Protein AF-0000000083318078 (afdb_homodimer)

pLDDT: mean 97.68, std 2.2, range [81.31, 99.0]

InterPro domains:
  IPR000182 GNAT domain [PF13673] (30-123)
  IPR000182 GNAT domain [PS51186] (1-138)
  IPR016181 Acyl-CoA N-acyltransferase [SSF55729] (2-123)
  IPR045039 Acetyltransferase NSI-like [PTHR43626] (23-122)

Secondary structure (DSSP, 8-state):
--EEEE---TT--GGGBPTTTTTT-TTPPPHHHHHHHHHTSSEEEEEEETTT--EEEEEEEEE-SSSEEEEEEEEE-GGGTTSSHHHHHHHHHHHHTTT-SEEEEE--GGGHHHHHTTT-EEEEEEEEE-GGGTT---/--EEEE---TT--GGGBPTTTTTT-TTPPPHHHHHHHHHTSSEEEEEEETTT--EEEEEEEEE-SSSEEEEEEEEE-GGGTTSSHHHHHHHHHHHHTTT-SEEEEE--GGGHHHHHTTT-EEEEEEEEE-GGGTT---

Radius of gyration: 19.25 Å; Cα contacts (8 Å, |Δi|>4): 610; chains: 2; bounding box: 37×62×41 Å

Nearest PDB structures (foldseek):
  3s6f-assembly1_A-2  TM=9.555E-01  e=8.286E-17  Deinococcus radiodurans
  7dai-assembly2_C  TM=8.090E-01  e=1.270E-08  Oryza sativa Japonica Group
  6k5m-assembly1_A  TM=8.566E-01  e=1.542E-08  Oryza sativa Japonica Group
  2atr-assembly1_A  TM=7.091E-01  e=3.709E-09  Streptococcus pneumoniae TIGR4
  5jph-assembly2_A  TM=7.960E-01  e=7.961E-05  Staphylococcus aureus subsp. aureus COL

Solvent-accessible surface area (backbone atoms only — not comparable to full-atom values): 14856 Å² total; per-residue (Å²): 139,57,74,45,78,43,69,71,64,87,86,62,53,60,80,35,52,46,81,51,66,68,69,89,49,92,46,53,50,48,51,66,47,47,51,48,32,57,68,35,27,71,41,49,32,34,33,26,34,64,85,80,63,27,33,47,29,41,29,39,26,29,40,28,82,22,37,43,36,35,36,82,51,74,50,51,17,69,94,57,53,95,68,56,54,64,58,51,41,49,52,55,48,53,58,74,46,63,62,33,13,35,38,38,34,68,46,58,78,87,49,46,64,66,44,40,76,71,69,29,39,82,43,46,23,36,34,38,77,35,70,92,28,42,41,36,51,130,139,56,73,44,79,44,70,72,63,88,88,62,54,60,80,35,53,46,81,50,65,66,70,89,50,91,44,51,50,48,50,65,46,46,50,46,32,58,68,34,27,69,41,48,32,35,33,25,33,65,82,80,62,26,33,46,30,40,31,38,26,29,38,27,81,22,38,43,36,36,37,82,52,73,50,51,16,69,95,58,55,94,68,58,54,63,57,51,41,48,51,56,49,52,58,74,48,63,64,31,14,35,38,38,36,68,47,60,77,88,48,47,64,65,45,38,76,71,69,31,39,83,42,46,21,37,36,37,77,35,71,92,26,42,39,38,50,132

Sequence (276 aa):
MTIQYLDSLESIKEDSFADGFFDGWPNRPSPATFVRMLQGSAYVMLAQDEETGKIVGFVNALSDGVLSAYIPLLEVVPAYQGQGIGRELARQLLKRLDAYYMVDLMCDPELESFYARQGMRPANGMTRRNYKNQKGISMTIQYLDSLESIKEDSFADGFFDGWPNRPSPATFVRMLQGSAYVMLAQDEETGKIVGFVNALSDGVLSAYIPLLEVVPAYQGQGIGRELARQLLKRLDAYYMVDLMCDPELESFYARQGMRPANGMTRRNYKNQKGIS

Foldseek 3Di:
DDKDKDKDCPPPDLPQADPAPPPPQPQAAHSVQVSVVQVQFPTKMFIADPVVSHTFWMWTWHDPVAAEIETEDTDGGPVCPPPCPSLVRVLVVVVVCVPHNYYDYDDDPVCQVSCVVSVDDDDDDDDDDDSVQNNHDD/DDKDKDKDCVPPDLPQADPAPPPPQPQAAHSVQVSVVQVQFPTKMFIADPVVSHTFWMWTWHDPVAAEIETEDTDGGPVCPPPCPSLVRVLVVVVVCVPHNYYDYDDDPVCQVSCVVSVDDDDDDDDDDDSVQNNHDD

Structure (mmCIF, N/CA/C/O backbone):
data_AF-0000000083318078-model_v1
#
loop_
_entity.id
_entity.type
_entity.pdbx_description
1 polymer 'GNAT family N-acetyltransferase'
#
loop_
_atom_site.group_PDB
_atom_site.id
_atom_site.type_symbol
_atom_site.label_atom_id
_atom_site.label_alt_id
_atom_site.label_comp_id
_atom_site.label_asym_id
_atom_site.label_entity_id
_atom_site.label_seq_id
_atom_site.pdbx_PDB_ins_code
_atom_site.Cartn_x
_atom_site.Cartn_y
_atom_site.Cartn_z
_atom_site.occupancy
_atom_site.B_iso_or_equiv
_atom_site.auth_seq_id
_atom_site.auth_comp_id
_atom_site.auth_asym_id
_atom_site.auth_atom_id
_atom_site.pdbx_PDB_model_num
ATOM 1 N N . MET A 1 1 ? 8.906 30.891 11.008 1 81.5 1 MET A N 1
ATOM 2 C CA . MET A 1 1 ? 8.461 29.562 11.414 1 81.5 1 MET A CA 1
ATOM 3 C C . MET A 1 1 ? 9.453 28.484 10.969 1 81.5 1 MET A C 1
ATOM 5 O O . MET A 1 1 ? 9.844 28.453 9.797 1 81.5 1 MET A O 1
ATOM 9 N N . THR A 1 2 ? 10.008 27.766 12.031 1 94.44 2 THR A N 1
ATOM 10 C CA . THR A 1 2 ? 10.992 26.75 11.688 1 94.44 2 THR A CA 1
ATOM 11 C C . THR A 1 2 ? 10.391 25.344 11.82 1 94.44 2 THR A C 1
ATOM 13 O O . THR A 1 2 ? 9.758 25.031 12.828 1 94.44 2 THR A O 1
ATOM 16 N N . ILE A 1 3 ? 10.453 24.609 10.836 1 98.5 3 ILE A N 1
ATOM 17 C CA . ILE A 1 3 ? 9.922 23.25 10.797 1 98.5 3 ILE A CA 1
ATOM 18 C C . ILE A 1 3 ? 11.062 22.234 10.977 1 98.5 3 ILE A C 1
ATOM 20 O O . ILE A 1 3 ? 12.094 22.344 10.305 1 98.5 3 ILE A O 1
ATOM 24 N N . GLN A 1 4 ? 10.891 21.344 11.898 1 98.25 4 GLN A N 1
ATOM 25 C CA . GLN A 1 4 ? 11.773 20.203 12.047 1 98.25 4 GLN A CA 1
ATOM 26 C C . GLN A 1 4 ? 11.102 18.922 11.562 1 98.25 4 GLN A C 1
ATOM 28 O O . GLN A 1 4 ? 9.906 18.719 11.773 1 98.25 4 GLN A O 1
ATOM 33 N N . TYR A 1 5 ? 11.891 18.047 10.961 1 98.69 5 TYR A N 1
ATOM 34 C CA . TYR A 1 5 ? 11.352 16.797 10.438 1 98.69 5 TYR A CA 1
ATOM 35 C C . TYR A 1 5 ? 11.812 15.609 11.281 1 98.69 5 TYR A C 1
ATOM 37 O O . TYR A 1 5 ? 12.992 15.508 11.625 1 98.69 5 TYR A O 1
ATOM 45 N N . LEU A 1 6 ? 10.844 14.773 11.656 1 98.44 6 LEU A N 1
ATOM 46 C CA . LEU A 1 6 ? 11.078 13.594 12.484 1 98.44 6 LEU A CA 1
ATOM 47 C C . LEU A 1 6 ? 10.695 12.32 11.734 1 98.44 6 LEU A C 1
ATOM 49 O O . LEU A 1 6 ? 9.758 12.32 10.938 1 98.44 6 LEU A O 1
ATOM 53 N N . ASP A 1 7 ? 11.375 11.211 12.078 1 98.38 7 ASP A N 1
ATOM 54 C CA . ASP A 1 7 ? 11.078 9.945 11.414 1 98.38 7 ASP A CA 1
ATOM 55 C C . ASP A 1 7 ? 10.695 8.867 12.43 1 98.38 7 ASP A C 1
ATOM 57 O O . ASP A 1 7 ? 10.742 7.676 12.125 1 98.38 7 ASP A O 1
ATOM 61 N N . SER A 1 8 ? 10.414 9.297 13.641 1 97.12 8 SER A N 1
ATOM 62 C CA . SER A 1 8 ? 10.039 8.383 14.719 1 97.12 8 SER A CA 1
ATOM 63 C C . SER A 1 8 ? 8.773 8.859 15.43 1 97.12 8 SER A C 1
ATOM 65 O O . SER A 1 8 ? 8.508 10.055 15.508 1 97.12 8 SER A O 1
ATOM 67 N N . LEU A 1 9 ? 8.047 7.902 15.992 1 98.25 9 LEU A N 1
ATOM 68 C CA . LEU A 1 9 ? 6.82 8.195 16.734 1 98.25 9 LEU A CA 1
ATOM 69 C C . LEU A 1 9 ? 7.062 8.148 18.234 1 98.25 9 LEU A C 1
ATOM 71 O O . LEU A 1 9 ? 6.117 8.219 19.016 1 98.25 9 LEU A O 1
ATOM 75 N N . GLU A 1 10 ? 8.242 7.926 18.672 1 95.75 10 GLU A N 1
ATOM 76 C CA . GLU A 1 10 ? 8.594 7.684 20.062 1 95.75 10 GLU A CA 1
ATOM 77 C C . GLU A 1 10 ? 8.023 8.773 20.969 1 95.75 10 GLU A C 1
ATOM 79 O O . GLU A 1 10 ? 7.551 8.477 22.062 1 95.75 10 GLU A O 1
ATOM 84 N N . SER A 1 11 ? 7.93 10.047 20.641 1 93.25 11 SER A N 1
ATOM 85 C CA . SER A 1 11 ? 7.484 11.133 21.516 1 93.25 11 SER A CA 1
ATOM 86 C C . SER A 1 11 ? 6.113 11.656 21.094 1 93.25 11 SER A C 1
ATOM 88 O O . SER A 1 11 ? 5.66 12.688 21.578 1 93.25 11 SER A O 1
ATOM 90 N N . ILE A 1 12 ? 5.52 10.922 20.25 1 97.19 12 ILE A N 1
ATOM 91 C CA . ILE A 1 12 ? 4.273 11.414 19.672 1 97.19 12 ILE A CA 1
ATOM 92 C C . ILE A 1 12 ? 3.088 10.844 20.438 1 97.19 12 ILE A C 1
ATOM 94 O O . ILE A 1 12 ? 3.025 9.641 20.703 1 97.19 12 ILE A O 1
ATOM 98 N N . LYS A 1 13 ? 2.215 11.742 20.812 1 97.56 13 LYS A N 1
ATOM 99 C CA . LYS A 1 13 ? 0.975 11.406 21.5 1 97.56 13 LYS A CA 1
ATOM 100 C C . LYS A 1 13 ? -0.235 12 20.797 1 97.56 13 LYS A C 1
ATOM 102 O O . LYS A 1 13 ? -0.089 12.688 19.781 1 97.56 13 LYS A O 1
ATOM 107 N N . GLU A 1 14 ? -1.369 11.648 21.297 1 97.81 14 GLU A N 1
ATOM 108 C CA . GLU A 1 14 ? -2.617 12.07 20.672 1 97.81 14 GLU A CA 1
ATOM 109 C C . GLU A 1 14 ? -2.711 13.594 20.594 1 97.81 14 GLU A C 1
ATOM 111 O O . GLU A 1 14 ? -3.295 14.141 19.656 1 97.81 14 GLU A O 1
ATOM 116 N N . ASP A 1 15 ? -2.125 14.273 21.5 1 97.88 15 ASP A N 1
ATOM 117 C CA . ASP A 1 15 ? -2.262 15.727 21.531 1 97.88 15 ASP A CA 1
ATOM 118 C C . ASP A 1 15 ? -1.078 16.406 20.859 1 97.88 15 ASP A C 1
ATOM 120 O O . ASP A 1 15 ? -0.943 17.625 20.906 1 97.88 15 ASP A O 1
ATOM 124 N N . SER A 1 16 ? -0.246 15.656 20.219 1 98.38 16 SER A N 1
ATOM 125 C CA . SER A 1 16 ? 0.94 16.203 19.562 1 98.38 16 SER A CA 1
ATOM 126 C C . SER A 1 16 ? 0.58 16.875 18.25 1 98.38 16 SER A C 1
ATOM 128 O O . SER A 1 16 ? 1.392 17.609 17.688 1 98.38 16 SER A O 1
ATOM 130 N N . PHE A 1 17 ? -0.597 16.672 17.797 1 98.62 17 PHE A N 1
ATOM 131 C CA . PHE A 1 17 ? -0.946 17.109 16.438 1 98.62 17 PHE A CA 1
ATOM 132 C C . PHE A 1 17 ? -1.677 18.438 16.469 1 98.62 17 PHE A C 1
ATOM 134 O O . PHE A 1 17 ? -2.508 18.688 17.359 1 98.62 17 PHE A O 1
ATOM 141 N N . ALA A 1 18 ? -1.324 19.281 15.547 1 98.31 18 ALA A N 1
ATOM 142 C CA . ALA A 1 18 ? -2.092 20.5 15.344 1 98.31 18 ALA A CA 1
ATOM 143 C C . ALA A 1 18 ? -3.506 20.203 14.859 1 98.31 18 ALA A C 1
ATOM 145 O O . ALA A 1 18 ? -3.77 19.109 14.352 1 98.31 18 ALA A O 1
ATOM 146 N N . ASP A 1 19 ? -4.359 21.156 15.031 1 96.69 19 ASP A N 1
ATOM 147 C CA . ASP A 1 19 ? -5.691 21.031 14.453 1 96.69 19 ASP A CA 1
ATOM 148 C C . ASP A 1 19 ? -5.648 21.172 12.93 1 96.69 19 ASP A C 1
ATOM 150 O O . ASP A 1 19 ? -4.781 21.859 12.391 1 96.69 19 ASP A O 1
ATOM 154 N N . GLY A 1 20 ? -6.523 20.469 12.305 1 97.5 20 GLY A N 1
ATOM 155 C CA . GLY A 1 20 ? -6.695 20.734 10.891 1 97.5 20 GLY A CA 1
ATOM 156 C C . GLY A 1 20 ? -6.344 19.547 10.008 1 97.5 20 GLY A C 1
ATOM 157 O O . GLY A 1 20 ? -6.539 19.594 8.797 1 97.5 20 GLY A O 1
ATOM 158 N N . PHE A 1 21 ? -5.82 18.469 10.633 1 98.44 21 PHE A N 1
ATOM 159 C CA . PHE A 1 21 ? -5.605 17.281 9.836 1 98.44 21 PHE A CA 1
ATOM 160 C C . PHE A 1 21 ? -6.934 16.688 9.375 1 98.44 21 PHE A C 1
ATOM 162 O O . PHE A 1 21 ? -7.961 16.859 10.031 1 98.44 21 PHE A O 1
ATOM 169 N N . PHE A 1 22 ? -6.828 15.961 8.234 1 97.94 22 PHE A N 1
ATOM 170 C CA . PHE A 1 22 ? -7.992 15.312 7.645 1 97.94 22 PHE A CA 1
ATOM 171 C C . PHE A 1 22 ? -9.094 16.328 7.363 1 97.94 22 PHE A C 1
ATOM 173 O O . PHE A 1 22 ? -10.273 16.047 7.586 1 97.94 22 PHE A O 1
ATOM 180 N N . ASP A 1 23 ? -8.641 17.516 6.906 1 95.62 23 ASP A N 1
ATOM 181 C CA . ASP A 1 23 ? -9.57 18.562 6.535 1 95.62 23 ASP A CA 1
ATOM 182 C C . ASP A 1 23 ? -10.508 18.109 5.422 1 95.62 23 ASP A C 1
ATOM 184 O O . ASP A 1 23 ? -10.062 17.562 4.414 1 95.62 23 ASP A O 1
ATOM 188 N N . GLY A 1 24 ? -11.836 18.297 5.625 1 94.44 24 GLY A N 1
ATOM 189 C CA . GLY A 1 24 ? -12.828 17.969 4.617 1 94.44 24 GLY A CA 1
ATOM 190 C C . GLY A 1 24 ? -13.359 16.547 4.742 1 94.44 24 GLY A C 1
ATOM 191 O O . GLY A 1 24 ? -14.305 16.172 4.051 1 94.44 24 GLY A O 1
ATOM 192 N N . TRP A 1 25 ? -12.688 15.703 5.57 1 96.31 25 TRP A N 1
ATOM 193 C CA . TRP A 1 25 ? -13.203 14.352 5.766 1 96.31 25 TRP A CA 1
ATOM 194 C C . TRP A 1 25 ? -14.477 14.367 6.602 1 96.31 25 TRP A C 1
ATOM 196 O O . TRP A 1 25 ? -14.484 14.891 7.719 1 96.31 25 TRP A O 1
ATOM 206 N N . PRO A 1 26 ? -15.531 13.82 6.113 1 94.12 26 PRO A N 1
ATOM 207 C CA . PRO A 1 26 ? -16.781 13.836 6.863 1 94.12 26 PRO A CA 1
ATOM 208 C C . PRO A 1 26 ? -16.719 13.016 8.148 1 94.12 26 PRO A C 1
ATOM 210 O O . PRO A 1 26 ? -17.406 13.336 9.125 1 94.12 26 PRO A O 1
ATOM 213 N N . ASN A 1 27 ? -16 11.992 8.219 1 94.44 27 ASN A N 1
ATOM 214 C CA . ASN A 1 27 ? -15.82 11.09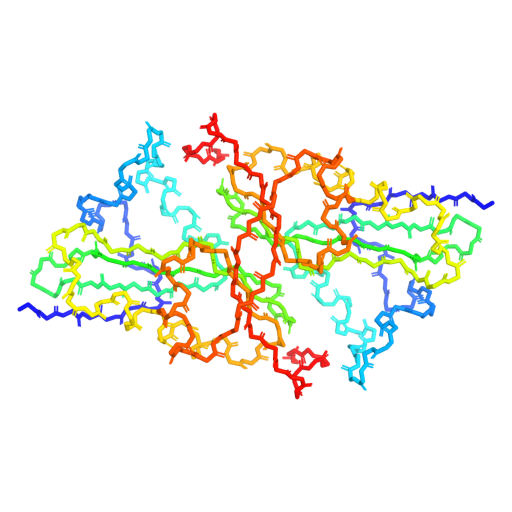4 9.352 1 94.44 27 ASN A CA 1
ATOM 215 C C . ASN A 1 27 ? -14.344 10.836 9.625 1 94.44 27 ASN A C 1
ATOM 217 O O . ASN A 1 27 ? -13.875 9.703 9.492 1 94.44 27 ASN A O 1
ATOM 221 N N . ARG A 1 28 ? -13.703 11.828 10.141 1 95.69 28 ARG A N 1
ATOM 222 C CA . ARG A 1 28 ? -12.258 11.734 10.273 1 95.69 28 ARG A CA 1
ATOM 223 C C . ARG A 1 28 ? -11.859 10.852 11.453 1 95.69 28 ARG A C 1
ATOM 225 O O . ARG A 1 28 ? -12.641 10.688 12.398 1 95.69 28 ARG A O 1
ATOM 232 N N . PRO A 1 29 ? -10.664 10.297 11.398 1 97.81 29 PRO A N 1
ATOM 233 C CA . PRO A 1 29 ? -10.164 9.508 12.531 1 97.81 29 PRO A CA 1
ATOM 234 C C . PRO A 1 29 ? -10.016 10.336 13.805 1 97.81 29 PRO A C 1
ATOM 236 O O . PRO A 1 29 ? -9.68 11.523 13.742 1 97.81 29 PRO A O 1
ATOM 239 N N . SER A 1 30 ? -10.273 9.672 14.977 1 97 30 SER A N 1
ATOM 240 C CA . SER A 1 30 ? -9.93 10.289 16.25 1 97 30 SER A CA 1
ATOM 241 C C . SER A 1 30 ? -8.422 10.438 16.406 1 97 30 SER A C 1
ATOM 243 O O . SER A 1 30 ? -7.648 9.781 15.703 1 97 30 SER A O 1
ATOM 245 N N . PRO A 1 31 ? -8.039 11.273 17.344 1 97 31 PRO A N 1
ATOM 246 C CA . PRO A 1 31 ? -6.598 11.375 17.594 1 97 31 PRO A CA 1
ATOM 247 C C . PRO A 1 31 ? -5.969 10.023 17.953 1 97 31 PRO A C 1
ATOM 249 O O . PRO A 1 31 ? -4.855 9.727 17.516 1 97 31 PRO A O 1
ATOM 252 N N . ALA A 1 32 ? -6.68 9.242 18.703 1 97.5 32 ALA A N 1
ATOM 253 C CA . ALA A 1 32 ? -6.184 7.914 19.062 1 97.5 32 ALA A CA 1
ATOM 254 C C . ALA A 1 32 ? -6.016 7.039 17.828 1 97.5 32 ALA A C 1
ATOM 256 O O . ALA A 1 32 ? -5.004 6.355 17.672 1 97.5 32 ALA A O 1
ATOM 257 N N . THR A 1 33 ? -7.008 7.02 16.922 1 98.19 33 THR A N 1
ATOM 258 C CA . THR A 1 33 ? -6.949 6.262 15.68 1 98.19 33 THR A CA 1
ATOM 259 C C . THR A 1 33 ? -5.82 6.77 14.789 1 98.19 33 THR A C 1
ATOM 261 O O . THR A 1 33 ? -5.117 5.977 14.156 1 98.19 33 THR A O 1
ATOM 264 N N . PHE A 1 34 ? -5.711 8.078 14.805 1 98.5 34 PHE A N 1
ATOM 265 C CA . PHE A 1 34 ? -4.637 8.719 14.047 1 98.5 34 PHE A CA 1
ATOM 266 C C . PHE A 1 34 ? -3.277 8.195 14.492 1 98.5 34 PHE A C 1
ATOM 268 O O . PHE A 1 34 ? -2.469 7.762 13.664 1 98.5 34 PHE A O 1
ATOM 275 N N . VAL A 1 35 ? -3.029 8.18 15.734 1 98.31 35 VAL A N 1
ATOM 276 C CA . VAL A 1 35 ? -1.768 7.688 16.281 1 98.31 35 VAL A CA 1
ATOM 277 C C . VAL A 1 35 ? -1.594 6.211 15.938 1 98.31 35 VAL A C 1
ATOM 279 O O . VAL A 1 35 ? -0.516 5.785 15.516 1 98.31 35 VAL A O 1
ATOM 282 N N . ARG A 1 36 ? -2.607 5.371 16.031 1 98.31 36 ARG A N 1
ATOM 283 C CA . ARG A 1 36 ? -2.551 3.945 15.719 1 98.31 36 ARG A CA 1
ATOM 284 C C . ARG A 1 36 ? -2.203 3.719 14.258 1 98.31 36 ARG A C 1
ATOM 286 O O . ARG A 1 36 ? -1.437 2.811 13.922 1 98.31 36 ARG A O 1
ATOM 293 N N . MET A 1 37 ? -2.852 4.52 13.422 1 98.44 37 MET A N 1
ATOM 294 C CA . MET A 1 37 ? -2.584 4.426 11.992 1 98.44 37 MET A CA 1
ATOM 295 C C . MET A 1 37 ? -1.104 4.645 11.695 1 98.44 37 MET A C 1
ATOM 297 O O . MET A 1 37 ? -0.497 3.891 10.938 1 98.44 37 MET A O 1
ATOM 301 N N . LEU A 1 38 ? -0.553 5.711 12.305 1 98.75 38 LEU A N 1
ATOM 302 C CA . LEU A 1 38 ? 0.859 6.008 12.094 1 98.75 38 LEU A CA 1
ATOM 303 C C . LEU A 1 38 ? 1.741 4.91 12.68 1 98.75 38 LEU A C 1
ATOM 305 O O . LEU A 1 38 ? 2.756 4.539 12.086 1 98.75 38 LEU A O 1
ATOM 309 N N . GLN A 1 39 ? 1.346 4.352 13.828 1 98.44 39 GLN A N 1
ATOM 310 C CA . GLN A 1 39 ? 2.094 3.27 14.461 1 98.44 39 GLN A CA 1
ATOM 311 C C . GLN A 1 39 ? 2.059 2.008 13.602 1 98.44 39 GLN A C 1
ATOM 313 O O . GLN A 1 39 ? 3.006 1.217 13.609 1 98.44 39 GLN A O 1
ATOM 318 N N . GLY A 1 40 ? 0.999 1.816 12.875 1 98.44 40 GLY A N 1
ATOM 319 C CA . GLY A 1 40 ? 0.851 0.65 12.023 1 98.44 40 GLY A CA 1
ATOM 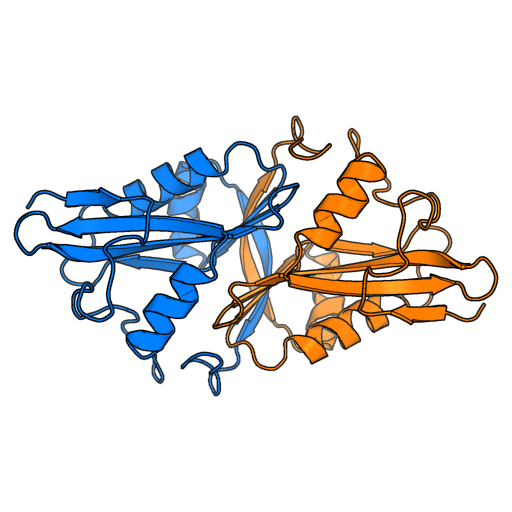320 C C . GLY A 1 40 ? 1.545 0.802 10.68 1 98.44 40 GLY A C 1
ATOM 321 O O . GLY A 1 40 ? 1.568 -0.134 9.875 1 98.44 40 GLY A O 1
ATOM 322 N N . SER A 1 41 ? 2.098 1.978 10.406 1 98.69 41 SER A N 1
ATOM 323 C CA . SER A 1 41 ? 2.82 2.244 9.164 1 98.69 41 SER A CA 1
ATOM 324 C C . SER A 1 41 ? 4.254 1.729 9.242 1 98.69 41 SER A C 1
ATOM 326 O O . SER A 1 41 ? 4.84 1.669 10.32 1 98.69 41 SER A O 1
ATOM 328 N N . ALA A 1 42 ? 4.797 1.311 8.094 1 98.75 42 ALA A N 1
ATOM 329 C CA . ALA A 1 42 ? 6.188 0.868 8.031 1 98.75 42 ALA A CA 1
ATOM 330 C C . ALA A 1 42 ? 7.145 2.045 8.188 1 98.75 42 ALA A C 1
ATOM 332 O O . ALA A 1 42 ? 8.195 1.92 8.828 1 98.75 42 ALA A O 1
ATOM 333 N N . TYR A 1 43 ? 6.812 3.186 7.598 1 98.81 43 TYR A N 1
ATOM 334 C CA . TYR A 1 43 ? 7.59 4.418 7.672 1 98.81 43 TYR A CA 1
ATOM 335 C C . TYR A 1 43 ? 6.684 5.617 7.926 1 98.81 43 TYR A C 1
ATOM 337 O O . TYR A 1 43 ? 5.523 5.629 7.504 1 98.81 43 TYR A O 1
ATOM 345 N N . VAL A 1 44 ? 7.289 6.586 8.625 1 98.81 44 VAL A N 1
ATOM 346 C CA . VAL A 1 44 ? 6.613 7.863 8.844 1 98.81 44 VAL A CA 1
ATOM 347 C C . VAL A 1 44 ? 7.625 9 8.766 1 98.81 44 VAL A C 1
ATOM 349 O O . VAL A 1 44 ? 8.789 8.828 9.133 1 98.81 44 VAL A O 1
ATOM 352 N N . MET A 1 45 ? 7.227 10.062 8.172 1 98.88 45 MET A N 1
ATOM 353 C CA . MET A 1 45 ? 7.883 11.359 8.305 1 98.88 45 MET A CA 1
ATOM 354 C C . MET A 1 45 ? 6.91 12.406 8.836 1 98.88 45 MET A C 1
ATOM 356 O O . MET A 1 45 ? 5.766 12.484 8.383 1 98.88 45 MET A O 1
ATOM 360 N N . LEU A 1 46 ? 7.375 13.133 9.844 1 98.88 46 LEU A N 1
ATOM 361 C CA . LEU A 1 46 ? 6.559 14.164 10.484 1 98.88 46 LEU A CA 1
ATOM 362 C C . LEU A 1 46 ? 7.207 15.531 10.344 1 98.88 46 LEU A C 1
ATOM 364 O O . LEU A 1 46 ? 8.43 15.656 10.414 1 98.88 46 LEU A O 1
ATOM 368 N N . ALA A 1 47 ? 6.41 16.484 10.102 1 98.88 47 ALA A N 1
ATOM 369 C CA . ALA A 1 47 ? 6.828 17.891 10.18 1 98.88 47 ALA A CA 1
ATOM 370 C C . ALA A 1 47 ? 6.336 18.531 11.469 1 98.88 47 ALA A C 1
ATOM 372 O O . ALA A 1 47 ? 5.129 18.625 11.703 1 98.88 47 ALA A O 1
ATOM 373 N N . GLN A 1 48 ? 7.223 19 12.242 1 98.75 48 GLN A N 1
ATOM 374 C CA . GLN A 1 48 ? 6.879 19.609 13.523 1 98.75 48 GLN A CA 1
ATOM 375 C C . GLN A 1 48 ? 7.27 21.078 13.547 1 98.75 48 GLN A C 1
ATOM 377 O O . GLN A 1 48 ? 8.398 21.438 13.203 1 98.75 48 GLN A O 1
ATOM 382 N N . ASP A 1 49 ? 6.289 21.922 13.891 1 98.56 49 ASP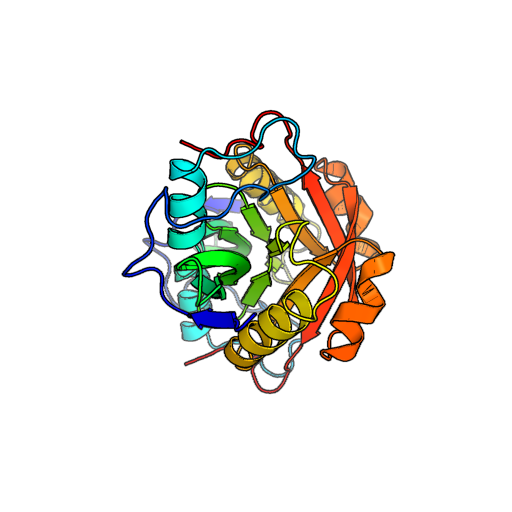 A N 1
ATOM 383 C CA . ASP A 1 49 ? 6.59 23.328 14.148 1 98.56 49 ASP A CA 1
ATOM 384 C C . ASP A 1 49 ? 7.414 23.484 15.422 1 98.56 49 ASP A C 1
ATOM 386 O O . ASP A 1 49 ? 6.93 23.203 16.516 1 98.56 49 ASP A O 1
ATOM 390 N N . GLU A 1 50 ? 8.625 24 15.328 1 97.56 50 GLU A N 1
ATOM 391 C CA . GLU A 1 50 ? 9.539 24.094 16.469 1 97.56 50 GLU A CA 1
ATOM 392 C C . GLU A 1 50 ? 9.016 25.062 17.516 1 97.56 50 GLU A C 1
ATOM 394 O O . GLU A 1 50 ? 9.32 24.922 18.703 1 97.56 50 GLU A O 1
ATOM 399 N N . GLU A 1 51 ? 8.328 26 17.109 1 97.06 51 GLU A N 1
ATOM 400 C CA . GLU A 1 51 ? 7.828 27.031 18.031 1 97.06 51 GLU A CA 1
ATOM 401 C C . GLU A 1 51 ? 6.672 26.5 18.875 1 97.06 51 GLU A C 1
ATOM 403 O O . GLU A 1 51 ? 6.664 26.656 20.094 1 97.06 51 GLU A O 1
ATOM 408 N N . THR A 1 52 ? 5.738 25.828 18.281 1 96.94 52 THR A N 1
ATOM 409 C CA . THR A 1 52 ? 4.551 25.359 18.984 1 96.94 52 THR A CA 1
ATOM 410 C C . THR A 1 52 ? 4.746 23.938 19.5 1 96.94 52 THR A C 1
ATOM 412 O O . THR A 1 52 ? 4.02 23.484 20.375 1 96.94 52 THR A O 1
ATOM 415 N N . GLY A 1 53 ? 5.707 23.25 18.891 1 97.38 53 GLY A N 1
ATOM 416 C CA . GLY A 1 53 ? 5.922 21.844 19.219 1 97.38 53 GLY A CA 1
ATOM 417 C C . GLY A 1 53 ? 4.898 20.922 18.594 1 97.38 53 GLY A C 1
ATOM 418 O O . GLY A 1 53 ? 4.91 19.719 18.844 1 97.38 53 GLY A O 1
ATOM 419 N N . LYS A 1 54 ? 4.023 21.422 17.766 1 98.44 54 LYS A N 1
ATOM 420 C CA . LYS A 1 54 ? 2.947 20.641 17.188 1 98.44 54 LYS A CA 1
ATOM 421 C C . LYS A 1 54 ? 3.375 20.031 15.844 1 98.44 54 LYS A C 1
ATOM 423 O O . LYS A 1 54 ? 4.102 20.672 15.078 1 98.44 54 LYS A O 1
ATOM 428 N N . ILE A 1 55 ? 2.883 18.844 15.625 1 98.81 55 ILE A N 1
ATOM 429 C CA . ILE A 1 55 ? 2.994 18.25 14.297 1 98.81 55 ILE A CA 1
ATOM 430 C C . ILE A 1 55 ? 2.01 18.922 13.344 1 98.81 55 ILE A C 1
ATOM 432 O O . ILE A 1 55 ? 0.807 18.969 13.617 1 98.81 55 ILE A O 1
ATOM 436 N N . VAL A 1 56 ? 2.545 19.406 12.195 1 98.88 56 VAL A N 1
ATOM 437 C CA . VAL A 1 56 ? 1.701 20.188 11.297 1 98.88 56 VAL A CA 1
ATOM 438 C C . VAL A 1 56 ? 1.632 19.5 9.938 1 98.88 56 VAL A C 1
ATOM 440 O O . VAL A 1 56 ? 0.93 19.969 9.031 1 98.88 56 VAL A O 1
ATOM 443 N N . GLY A 1 57 ? 2.311 18.406 9.68 1 98.94 57 GLY A N 1
ATOM 444 C CA . GLY A 1 57 ? 2.293 17.594 8.477 1 98.94 57 GLY A CA 1
ATOM 445 C C . GLY A 1 57 ? 2.828 16.188 8.695 1 98.94 57 GLY A C 1
ATOM 446 O O . GLY A 1 57 ? 3.576 15.945 9.641 1 98.94 57 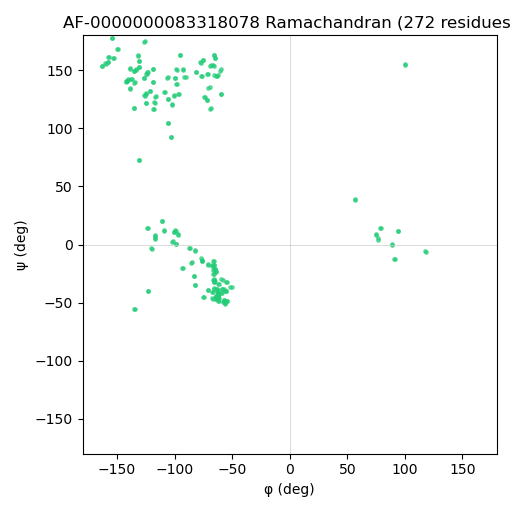GLY A O 1
ATOM 447 N N . PHE A 1 58 ? 2.406 15.289 7.852 1 98.94 58 PHE A N 1
ATOM 448 C CA . PHE A 1 58 ? 2.955 13.938 7.898 1 98.94 58 PHE A CA 1
ATOM 449 C C . PHE A 1 58 ? 2.871 13.273 6.531 1 98.94 58 PHE A C 1
ATOM 451 O O . PHE A 1 58 ? 2.139 13.734 5.652 1 98.94 58 PHE A O 1
ATOM 458 N N . VAL A 1 59 ? 3.625 12.297 6.34 1 98.94 59 VAL A N 1
ATOM 459 C CA . VAL A 1 59 ? 3.523 11.305 5.273 1 98.94 59 VAL A CA 1
ATOM 460 C C . VAL A 1 59 ? 3.881 9.922 5.82 1 98.94 59 VAL A C 1
ATOM 462 O O . VAL A 1 59 ? 4.727 9.797 6.711 1 98.94 59 VAL A O 1
ATOM 465 N N . ASN A 1 60 ? 3.178 8.906 5.402 1 98.94 60 ASN A N 1
ATOM 466 C CA . ASN A 1 60 ? 3.465 7.551 5.852 1 98.94 60 ASN A CA 1
ATOM 467 C C . ASN A 1 60 ? 3.537 6.574 4.68 1 98.94 60 ASN A C 1
ATOM 469 O O . ASN A 1 60 ? 3.084 6.891 3.576 1 98.94 60 ASN A O 1
ATOM 473 N N . ALA A 1 61 ? 4.145 5.418 4.945 1 98.94 61 ALA A N 1
ATOM 474 C CA . ALA A 1 61 ? 4.223 4.363 3.941 1 98.94 61 ALA A CA 1
ATOM 475 C C . ALA A 1 61 ? 3.939 2.996 4.559 1 98.94 61 ALA A C 1
ATOM 477 O O . ALA A 1 61 ? 4.309 2.74 5.707 1 98.94 61 ALA A O 1
ATOM 478 N N . LEU A 1 62 ? 3.266 2.188 3.828 1 98.94 62 LEU A N 1
ATOM 479 C CA . LEU A 1 62 ? 3.131 0.756 4.07 1 98.94 62 LEU A CA 1
ATOM 480 C C . LEU A 1 62 ? 4.199 -0.027 3.318 1 98.94 62 LEU A C 1
ATOM 482 O O . LEU A 1 62 ? 4.641 0.39 2.244 1 98.94 62 LEU A O 1
ATOM 486 N N . SER A 1 63 ? 4.598 -1.2 3.887 1 98.94 63 SER A N 1
ATOM 487 C CA . SER A 1 63 ? 5.613 -1.967 3.174 1 98.94 63 SER A CA 1
ATOM 488 C C . SER A 1 63 ? 5.664 -3.41 3.662 1 98.94 63 SER A C 1
ATOM 490 O O . SER A 1 63 ? 5.273 -3.701 4.797 1 98.94 63 SER A O 1
ATOM 492 N N . ASP A 1 64 ? 6.094 -4.25 2.807 1 98.81 64 ASP A N 1
ATOM 493 C CA . ASP A 1 64 ? 6.402 -5.621 3.195 1 98.81 64 ASP A CA 1
ATOM 494 C C . ASP A 1 64 ? 7.84 -5.742 3.701 1 98.81 64 ASP A C 1
ATOM 496 O O . ASP A 1 64 ? 8.258 -6.812 4.141 1 98.81 64 ASP A O 1
ATOM 500 N N . GLY A 1 65 ? 8.609 -4.613 3.65 1 98.69 65 GLY A N 1
ATOM 501 C CA . GLY A 1 65 ? 9.992 -4.586 4.102 1 98.69 65 GLY A CA 1
ATOM 502 C C . GLY A 1 65 ? 10.945 -5.262 3.139 1 98.69 65 GLY A C 1
ATOM 503 O O . GLY A 1 65 ? 12.117 -5.477 3.465 1 98.69 65 GLY A O 1
ATOM 504 N N . VAL A 1 66 ? 10.438 -5.637 1.9 1 98.75 66 VAL A N 1
ATOM 505 C CA . VAL A 1 66 ? 11.25 -6.461 1.009 1 98.75 66 VAL A CA 1
ATOM 506 C C . VAL A 1 66 ? 11.18 -5.906 -0.413 1 98.75 66 VAL A C 1
ATOM 508 O O . VAL A 1 66 ? 12.203 -5.523 -0.989 1 98.75 66 VAL A O 1
ATOM 511 N N . LEU A 1 67 ? 10.008 -5.738 -0.996 1 98.62 67 LEU A N 1
ATOM 512 C CA . LEU A 1 67 ? 9.867 -5.453 -2.42 1 98.62 67 LEU A CA 1
ATOM 513 C C . LEU A 1 67 ? 9.086 -4.16 -2.637 1 98.62 67 LEU A C 1
ATOM 515 O O . LEU A 1 67 ? 9.414 -3.373 -3.527 1 98.62 67 LEU A O 1
ATOM 519 N N . SER A 1 68 ? 8.062 -3.961 -1.832 1 98.81 68 SER A N 1
ATOM 520 C CA . SER A 1 68 ? 7.051 -2.967 -2.176 1 98.81 68 SER A CA 1
ATOM 521 C C . SER A 1 68 ? 6.844 -1.974 -1.038 1 98.81 68 SER A C 1
ATOM 523 O O . SER A 1 68 ? 6.867 -2.352 0.135 1 98.81 68 SER A O 1
ATOM 525 N N . ALA A 1 69 ? 6.621 -0.762 -1.371 1 98.94 69 ALA A N 1
ATOM 526 C CA . ALA A 1 69 ? 6.125 0.276 -0.472 1 98.94 69 ALA A CA 1
ATOM 527 C C . ALA A 1 69 ? 4.988 1.063 -1.118 1 98.94 69 ALA A C 1
ATOM 529 O O . ALA A 1 69 ? 4.93 1.19 -2.344 1 98.94 69 ALA A O 1
ATOM 530 N N . TYR A 1 70 ? 4.09 1.566 -0.296 1 99 70 TYR A N 1
ATOM 531 C CA . TYR A 1 70 ? 2.928 2.332 -0.729 1 99 70 TYR A CA 1
ATOM 532 C C . TYR A 1 70 ? 2.682 3.521 0.192 1 99 70 TYR A C 1
ATOM 534 O O . TYR A 1 70 ? 2.742 3.387 1.417 1 99 70 TYR A O 1
ATOM 542 N N . ILE A 1 71 ? 2.438 4.641 -0.406 1 99 71 ILE A N 1
ATOM 543 C CA . ILE A 1 71 ? 2.203 5.871 0.345 1 99 71 ILE A CA 1
ATOM 544 C C . ILE A 1 71 ? 0.716 6.219 0.315 1 99 71 ILE A C 1
ATOM 546 O O . ILE A 1 71 ? 0.221 6.77 -0.671 1 99 71 ILE A O 1
ATOM 550 N N . PRO A 1 72 ? 0.046 5.984 1.386 1 98.88 72 PRO A N 1
ATOM 551 C CA . PRO A 1 72 ? -1.401 6.207 1.37 1 98.88 72 PRO A CA 1
ATOM 552 C C . PRO A 1 72 ? -1.774 7.672 1.599 1 98.88 72 PRO A C 1
ATOM 554 O O . PRO A 1 72 ? -2.789 8.141 1.078 1 98.88 72 PRO A O 1
ATOM 557 N N . LEU A 1 73 ? -1.004 8.375 2.436 1 98.81 73 LEU A N 1
ATOM 558 C CA . LEU A 1 73 ? -1.412 9.727 2.805 1 98.81 73 LEU A CA 1
ATOM 559 C C . LEU A 1 73 ? -0.206 10.656 2.879 1 98.81 73 LEU A C 1
ATOM 561 O O . LEU A 1 73 ? 0.859 10.258 3.357 1 98.81 73 LEU A O 1
ATOM 565 N N . LEU A 1 74 ? -0.364 11.812 2.469 1 98.81 74 LEU A N 1
ATOM 566 C CA . LEU A 1 74 ? 0.453 13 2.709 1 98.81 74 LEU A CA 1
ATOM 567 C C . LEU A 1 74 ? -0.421 14.203 3.035 1 98.81 74 LEU A C 1
ATOM 569 O O . LEU A 1 74 ? -1.241 14.625 2.213 1 98.81 74 LEU A O 1
ATOM 573 N N . GLU A 1 75 ? -0.229 14.727 4.266 1 98.62 75 GLU A N 1
ATOM 574 C CA . GLU A 1 75 ? -1.068 15.844 4.688 1 98.62 75 GLU A CA 1
ATOM 575 C C . GLU A 1 75 ? -0.238 16.938 5.348 1 98.62 75 GLU A C 1
ATOM 577 O O . GLU A 1 75 ? 0.689 16.656 6.105 1 98.62 75 GLU A O 1
ATOM 582 N N . VAL A 1 76 ? -0.568 18.109 5.047 1 98.75 76 VAL A N 1
ATOM 583 C CA . VAL A 1 76 ? -0.155 19.312 5.762 1 98.75 76 VAL A CA 1
ATOM 584 C C . VAL A 1 76 ? -1.387 20.109 6.176 1 98.75 76 VAL A C 1
ATOM 586 O O . VAL A 1 76 ? -2.283 20.344 5.363 1 98.75 76 VAL A O 1
ATOM 589 N N . VAL A 1 77 ? -1.452 20.516 7.492 1 98.62 77 VAL A N 1
ATOM 590 C CA . VAL A 1 77 ? -2.629 21.25 7.938 1 98.62 77 VAL A CA 1
ATOM 591 C C . VAL A 1 77 ? -2.762 22.547 7.137 1 98.62 77 VAL A C 1
ATOM 593 O O . VAL A 1 77 ? -1.76 23.156 6.773 1 98.62 77 VAL A 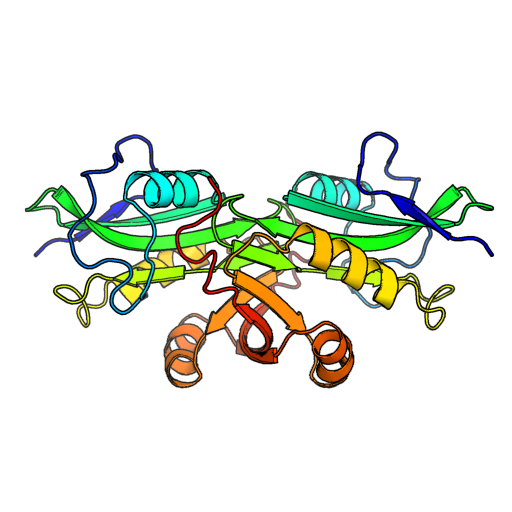O 1
ATOM 596 N N . PRO A 1 78 ? -3.979 23.016 6.934 1 98.25 78 PRO A N 1
ATOM 597 C CA . PRO A 1 78 ? -4.242 24.125 6.02 1 98.25 78 PRO A CA 1
ATOM 598 C C . PRO A 1 78 ? -3.42 25.375 6.344 1 98.25 78 PRO A C 1
ATOM 600 O O . PRO A 1 78 ? -2.826 25.984 5.445 1 98.25 78 PRO A O 1
ATOM 603 N N . ALA A 1 79 ? -3.246 25.719 7.559 1 97.31 79 ALA A N 1
ATOM 604 C CA . ALA A 1 79 ? -2.562 26.938 7.977 1 97.31 79 ALA A CA 1
ATOM 605 C C . ALA A 1 79 ? -1.081 26.891 7.609 1 97.31 79 ALA A C 1
ATOM 607 O O . ALA A 1 79 ? -0.398 27.922 7.621 1 97.31 79 ALA A O 1
ATOM 608 N N . TYR A 1 80 ? -0.596 25.734 7.262 1 98.25 80 TYR A N 1
ATOM 609 C CA . TYR A 1 80 ? 0.83 25.562 7.008 1 98.25 80 TYR A CA 1
ATOM 610 C C . TYR A 1 80 ? 1.081 25.156 5.555 1 98.25 80 TYR A C 1
ATOM 612 O O . TYR A 1 80 ? 2.215 24.859 5.176 1 98.25 80 TYR A O 1
ATOM 620 N N . GLN A 1 81 ? 0.083 25.125 4.711 1 97.69 81 GLN A N 1
ATOM 621 C CA . GLN A 1 81 ? 0.229 24.734 3.312 1 97.69 81 GLN A CA 1
ATOM 622 C C . GLN A 1 81 ? 0.872 25.844 2.492 1 97.69 81 GLN A C 1
ATOM 624 O O . GLN A 1 81 ? 0.928 27 2.934 1 97.69 81 GLN A O 1
ATOM 629 N N . GLY A 1 82 ? 1.44 25.422 1.363 1 96.38 82 GLY A N 1
ATOM 630 C CA . GLY A 1 82 ? 2.037 26.391 0.454 1 96.38 82 GLY A CA 1
ATOM 631 C C . GLY A 1 82 ? 3.408 26.859 0.898 1 96.38 82 GLY A C 1
ATOM 632 O O . GLY A 1 82 ? 3.9 27.891 0.429 1 96.38 82 GLY A O 1
ATOM 633 N N . GLN A 1 83 ? 3.98 26.156 1.814 1 97.25 83 GLN A N 1
ATOM 634 C CA . GLN A 1 83 ? 5.262 26.578 2.377 1 97.25 83 GLN A CA 1
ATOM 635 C C . GLN A 1 83 ? 6.352 25.562 2.084 1 97.25 83 GLN A C 1
ATOM 637 O O . GLN A 1 83 ? 7.438 25.609 2.668 1 97.25 83 GLN A O 1
ATOM 642 N N . GLY A 1 84 ? 6.055 24.562 1.263 1 97.56 84 GLY A N 1
ATOM 643 C CA . GLY A 1 84 ? 7.051 23.578 0.862 1 97.56 84 GLY A CA 1
ATOM 644 C C . GLY A 1 84 ? 7.133 22.391 1.807 1 97.56 84 GLY A C 1
ATOM 645 O O . GLY A 1 84 ? 7.918 21.469 1.585 1 97.56 84 GLY A O 1
ATOM 646 N N . ILE A 1 85 ? 6.34 22.359 2.826 1 98.62 85 ILE A N 1
ATOM 647 C CA . ILE A 1 85 ? 6.395 2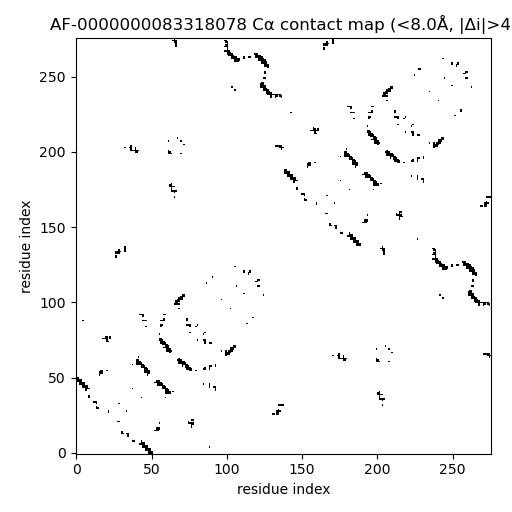1.328 3.842 1 98.62 85 ILE A CA 1
ATOM 648 C C . ILE A 1 85 ? 6.047 19.969 3.211 1 98.62 85 ILE A C 1
ATOM 650 O O . ILE A 1 85 ? 6.75 18.984 3.428 1 98.62 85 ILE A O 1
ATOM 654 N N . GLY A 1 86 ? 4.961 19.922 2.4 1 98.56 86 GLY A N 1
ATOM 655 C CA . GLY A 1 86 ? 4.582 18.688 1.735 1 98.56 86 GLY A CA 1
ATOM 656 C C . GLY A 1 86 ? 5.664 18.141 0.822 1 98.56 86 GLY A C 1
ATOM 657 O O . GLY A 1 86 ? 5.918 16.938 0.797 1 98.56 86 GLY A O 1
ATOM 658 N N . ARG A 1 87 ? 6.27 19.031 0.118 1 98.25 87 ARG A N 1
ATOM 659 C CA . ARG A 1 87 ? 7.348 18.641 -0.784 1 98.25 87 ARG A CA 1
ATOM 660 C C . ARG A 1 87 ? 8.508 18.031 -0.013 1 98.25 87 ARG A C 1
ATOM 662 O O . ARG A 1 87 ? 9.07 17.016 -0.433 1 98.25 87 ARG A O 1
ATOM 669 N N . GLU A 1 88 ? 8.867 18.641 1.027 1 98.62 88 GLU A N 1
ATOM 670 C CA . GLU A 1 88 ? 9.984 18.141 1.821 1 98.62 88 GLU A CA 1
ATOM 671 C C . GLU A 1 88 ? 9.648 16.812 2.482 1 98.62 88 GLU A C 1
ATOM 673 O O . GLU A 1 88 ? 10.477 15.898 2.533 1 98.62 88 GLU A O 1
ATOM 678 N N . LEU A 1 89 ? 8.43 16.641 3.01 1 98.88 89 LEU A N 1
ATOM 679 C CA . LEU A 1 89 ? 7.965 15.367 3.557 1 98.88 89 LEU A CA 1
ATOM 680 C C . LEU A 1 89 ? 8.078 14.258 2.518 1 98.88 89 LEU A C 1
ATOM 682 O O . LEU A 1 89 ? 8.648 13.195 2.795 1 98.88 89 LEU A O 1
ATOM 686 N N . ALA A 1 90 ? 7.578 14.531 1.336 1 98.69 90 ALA A N 1
ATOM 687 C CA . ALA A 1 90 ? 7.621 13.555 0.253 1 98.69 90 ALA A CA 1
ATOM 688 C C . ALA A 1 90 ? 9.062 13.211 -0.116 1 98.69 90 ALA A C 1
ATOM 690 O O . ALA A 1 90 ? 9.406 12.031 -0.261 1 98.69 90 ALA A O 1
ATOM 691 N N . ARG A 1 91 ? 9.836 14.219 -0.287 1 98.56 91 ARG A N 1
ATOM 692 C CA . ARG A 1 91 ? 11.227 14.023 -0.666 1 98.56 91 ARG A CA 1
ATOM 693 C C . ARG A 1 91 ? 11.945 13.125 0.333 1 98.56 91 ARG A C 1
ATOM 695 O O . ARG A 1 91 ? 12.617 12.164 -0.056 1 98.56 91 ARG A O 1
ATOM 702 N N . GLN A 1 92 ? 11.836 13.445 1.609 1 98.81 92 GLN A N 1
ATOM 703 C CA . GLN A 1 92 ? 12.523 12.688 2.645 1 98.81 92 GLN A CA 1
ATOM 704 C C . GLN A 1 92 ? 12.008 11.25 2.707 1 98.81 92 GLN A C 1
ATOM 706 O O . GLN A 1 92 ? 12.789 10.312 2.852 1 98.81 92 GLN A O 1
ATOM 711 N N . LEU A 1 93 ? 10.672 11.062 2.643 1 98.88 93 LEU A N 1
ATOM 712 C CA . LEU A 1 93 ? 10.141 9.703 2.688 1 98.88 93 LEU A CA 1
ATOM 713 C C . LEU A 1 93 ? 10.594 8.898 1.474 1 98.88 93 LEU A C 1
ATOM 715 O O . LEU A 1 93 ? 11.023 7.75 1.609 1 98.88 93 LEU A O 1
ATOM 719 N N . LEU A 1 94 ? 10.508 9.492 0.281 1 98.75 94 LEU A N 1
ATOM 720 C CA . LEU A 1 94 ? 10.891 8.781 -0.938 1 98.75 94 LEU A CA 1
ATOM 721 C C . LEU A 1 94 ? 12.367 8.391 -0.903 1 98.75 94 LEU A C 1
ATOM 723 O O . LEU A 1 94 ? 12.742 7.344 -1.434 1 98.75 94 LEU A O 1
ATOM 727 N N . LYS A 1 95 ? 13.156 9.234 -0.3 1 98.5 95 LYS A N 1
ATOM 728 C CA . LYS A 1 95 ? 14.555 8.883 -0.117 1 98.5 95 LYS A CA 1
ATOM 729 C C . LYS A 1 95 ? 14.703 7.641 0.759 1 98.5 95 LYS A C 1
ATOM 731 O O . LYS A 1 95 ? 15.523 6.766 0.474 1 98.5 95 LYS A O 1
ATOM 736 N N . ARG A 1 96 ? 13.945 7.523 1.798 1 98.38 96 ARG A N 1
ATOM 737 C CA . ARG A 1 96 ? 13.977 6.371 2.691 1 98.38 96 ARG A CA 1
ATOM 738 C C . ARG A 1 96 ? 13.492 5.109 1.98 1 98.38 96 ARG A C 1
ATOM 740 O O . ARG A 1 96 ? 13.797 3.994 2.404 1 98.38 96 ARG A O 1
ATOM 747 N N . LEU A 1 97 ? 12.75 5.277 0.93 1 98.62 97 LEU A N 1
ATOM 748 C CA . LEU A 1 97 ? 12.156 4.145 0.229 1 98.62 97 LEU A CA 1
ATOM 749 C C . LEU A 1 97 ? 12.984 3.773 -0.998 1 98.62 97 LEU A C 1
ATOM 751 O O . LEU A 1 97 ? 12.547 2.965 -1.821 1 98.62 97 LEU A O 1
ATOM 755 N N . ASP A 1 98 ? 14.156 4.309 -1.104 1 97.62 98 ASP A N 1
ATOM 756 C CA . ASP A 1 98 ? 14.969 4.211 -2.312 1 97.62 98 ASP A CA 1
ATOM 757 C C . ASP A 1 98 ? 15.359 2.764 -2.6 1 97.62 98 ASP A C 1
ATOM 759 O O . ASP A 1 98 ? 15.609 2.398 -3.75 1 97.62 98 ASP A O 1
ATOM 763 N N . ALA A 1 99 ? 15.352 1.936 -1.608 1 98 99 ALA A N 1
ATOM 764 C CA . ALA A 1 99 ? 15.836 0.569 -1.776 1 98 99 ALA A CA 1
ATOM 765 C C . ALA A 1 99 ? 14.734 -0.345 -2.305 1 98 99 ALA A C 1
ATOM 767 O O . ALA A 1 99 ? 15.008 -1.466 -2.742 1 98 99 ALA A O 1
ATOM 768 N N . TYR A 1 100 ? 13.508 0.055 -2.246 1 98.75 100 TYR A N 1
ATOM 769 C CA . TYR A 1 100 ? 12.414 -0.804 -2.676 1 98.75 100 TYR A CA 1
ATOM 770 C C . TYR A 1 100 ? 12.328 -0.854 -4.195 1 98.75 100 TYR A C 1
ATOM 772 O O . TYR A 1 100 ? 12.57 0.148 -4.871 1 98.75 100 TYR A O 1
ATOM 780 N N . TYR A 1 101 ? 11.961 -1.979 -4.723 1 98.62 101 TYR A N 1
ATOM 781 C CA . TYR A 1 101 ? 11.719 -2.123 -6.156 1 98.62 101 TYR A CA 1
ATOM 782 C C . TYR A 1 101 ? 10.508 -1.314 -6.594 1 98.62 101 TYR A C 1
ATOM 784 O O . TYR A 1 101 ? 10.547 -0.61 -7.605 1 98.62 101 TYR A O 1
ATOM 792 N N . MET A 1 102 ? 9.414 -1.436 -5.824 1 98.75 102 MET A N 1
ATOM 793 C CA . MET A 1 102 ? 8.148 -0.796 -6.172 1 98.75 102 MET A CA 1
ATOM 794 C C . MET A 1 102 ? 7.75 0.223 -5.109 1 98.75 102 MET A C 1
ATOM 796 O O . MET A 1 102 ? 7.59 -0.125 -3.938 1 98.75 102 MET A O 1
ATOM 800 N N . VAL A 1 103 ? 7.57 1.46 -5.496 1 98.94 103 VAL A N 1
ATOM 801 C CA . VAL A 1 103 ? 6.961 2.504 -4.676 1 98.94 103 VAL A CA 1
ATOM 802 C C . VAL A 1 103 ? 5.781 3.123 -5.418 1 98.94 103 VAL A C 1
ATOM 804 O O . VAL A 1 103 ? 5.945 3.662 -6.516 1 98.94 103 VAL A O 1
ATOM 807 N N . ASP A 1 104 ? 4.629 3.037 -4.785 1 98.94 104 ASP A N 1
ATOM 808 C CA . ASP A 1 104 ? 3.404 3.449 -5.469 1 98.94 104 ASP A CA 1
ATOM 809 C C . ASP A 1 104 ? 2.58 4.395 -4.598 1 98.94 104 ASP A C 1
ATOM 811 O O . ASP A 1 104 ? 2.75 4.426 -3.377 1 98.94 104 ASP A O 1
ATOM 815 N N . LEU A 1 105 ? 1.73 5.172 -5.145 1 98.94 105 LEU A N 1
ATOM 816 C CA . LEU A 1 105 ? 0.695 5.949 -4.477 1 98.94 105 LEU A CA 1
ATOM 817 C C . LEU A 1 105 ? -0.43 6.305 -5.441 1 98.94 105 LEU A C 1
ATOM 819 O O . LEU A 1 105 ? -0.247 6.25 -6.66 1 98.94 105 LEU A O 1
ATOM 823 N N . MET A 1 106 ? -1.589 6.578 -4.875 1 98.75 106 MET A N 1
ATOM 824 C CA . MET A 1 106 ? -2.697 7.156 -5.629 1 98.75 106 MET A CA 1
ATOM 825 C C . MET A 1 106 ? -2.789 8.664 -5.391 1 98.75 106 MET A C 1
ATOM 827 O O . MET A 1 106 ? -2.537 9.133 -4.285 1 98.75 106 MET A O 1
ATOM 831 N N . CYS A 1 107 ? -3.129 9.367 -6.391 1 97.88 107 CYS A N 1
ATOM 832 C CA . CYS A 1 107 ? -3.33 10.797 -6.242 1 97.88 107 CYS A CA 1
ATOM 833 C C . CYS A 1 107 ? -4.223 11.344 -7.352 1 97.88 107 CYS A C 1
ATOM 835 O O . CYS A 1 107 ? -4.402 10.695 -8.383 1 97.88 107 CYS A O 1
ATOM 837 N N . ASP A 1 108 ? -4.785 12.531 -7.102 1 96.44 108 ASP A N 1
ATOM 838 C CA . ASP A 1 108 ? -5.531 13.227 -8.141 1 96.44 108 ASP A CA 1
ATOM 839 C C . ASP A 1 108 ? -4.605 13.719 -9.258 1 96.44 108 ASP A C 1
ATOM 841 O O . ASP A 1 108 ? -3.424 13.977 -9.016 1 96.44 108 ASP A O 1
ATOM 845 N N . PRO A 1 109 ? -5.148 13.867 -10.445 1 96.5 109 PRO A N 1
ATOM 846 C CA . PRO A 1 109 ? -4.336 14.305 -11.578 1 96.5 109 PRO A CA 1
ATOM 847 C C . PRO A 1 109 ? -3.594 15.609 -11.312 1 96.5 109 PRO A C 1
ATOM 849 O O . PRO A 1 109 ? -2.479 15.797 -11.805 1 96.5 109 PRO A O 1
ATOM 852 N N . GLU A 1 110 ? -4.156 16.469 -10.547 1 96.12 110 GLU A N 1
ATOM 853 C CA . GLU A 1 110 ? -3.564 17.781 -10.289 1 96.12 110 GLU A CA 1
ATOM 854 C C . GLU A 1 110 ? -2.273 17.656 -9.477 1 96.12 110 GLU A C 1
ATOM 856 O O . GLU A 1 110 ? -1.462 18.578 -9.445 1 96.12 110 GLU A O 1
ATOM 861 N N . LEU A 1 111 ? -2.098 16.516 -8.844 1 96.44 111 LEU A N 1
ATOM 862 C CA . LEU A 1 111 ? -0.926 16.312 -8 1 96.44 111 LEU A CA 1
ATOM 863 C C . LEU A 1 111 ? 0.151 15.523 -8.742 1 96.44 111 LEU A C 1
ATOM 865 O O . LEU A 1 111 ? 1.233 15.281 -8.203 1 96.44 111 LEU A O 1
ATOM 869 N N . GLU A 1 112 ? -0.055 15.141 -9.992 1 97.44 112 GLU A N 1
ATOM 870 C CA . GLU A 1 112 ? 0.895 14.328 -10.75 1 97.44 112 GLU A CA 1
ATOM 871 C C . GLU A 1 112 ? 2.227 15.055 -10.922 1 97.44 112 GLU A C 1
ATOM 873 O O . GLU A 1 112 ? 3.291 14.453 -10.781 1 97.44 112 GLU A O 1
ATOM 878 N N . SER A 1 113 ? 2.135 16.328 -11.234 1 97.12 113 SER A N 1
ATOM 879 C CA . SER A 1 113 ? 3.355 17.109 -11.453 1 97.12 113 SER A CA 1
ATOM 880 C C . SER A 1 113 ? 4.191 17.188 -10.172 1 97.12 113 SER A C 1
ATOM 882 O O . SER A 1 113 ? 5.422 17.203 -10.234 1 97.12 113 SER A O 1
ATOM 884 N N . PHE A 1 114 ? 3.471 17.312 -9.109 1 97.5 114 PHE A N 1
ATOM 885 C CA . PHE A 1 114 ? 4.129 17.344 -7.805 1 97.5 114 PHE A CA 1
ATOM 886 C C . PHE A 1 114 ? 5.016 16.109 -7.617 1 97.5 114 PHE A C 1
ATOM 888 O O . PHE A 1 114 ? 6.195 16.234 -7.289 1 97.5 114 PHE A O 1
ATOM 895 N N . TYR A 1 115 ? 4.562 14.891 -7.879 1 98.25 115 TYR A N 1
ATOM 896 C CA . TYR A 1 115 ? 5.297 13.648 -7.652 1 98.25 115 TYR A CA 1
ATOM 897 C C . TYR A 1 115 ? 6.234 13.352 -8.812 1 98.25 115 TYR A C 1
ATOM 899 O O . TYR A 1 115 ? 7.262 12.688 -8.641 1 98.25 115 TYR A O 1
ATOM 907 N N . ALA A 1 116 ? 5.914 13.836 -10.023 1 98.19 116 ALA A N 1
ATOM 908 C CA . ALA A 1 116 ? 6.816 13.703 -11.164 1 98.19 116 ALA A CA 1
ATOM 909 C C . ALA A 1 116 ? 8.156 14.367 -10.883 1 98.19 116 ALA A C 1
ATOM 911 O O . ALA A 1 116 ? 9.211 13.836 -11.258 1 98.19 116 ALA A O 1
ATOM 912 N N . ARG A 1 117 ? 8.094 15.484 -10.211 1 96.81 117 ARG A N 1
ATOM 913 C CA . ARG A 1 117 ? 9.305 16.219 -9.852 1 96.81 117 ARG A CA 1
ATOM 914 C C . ARG A 1 117 ? 10.156 15.414 -8.867 1 96.81 117 ARG A C 1
ATOM 916 O O . ARG A 1 117 ? 11.336 15.719 -8.672 1 96.81 117 ARG A O 1
ATOM 923 N N . GLN A 1 118 ? 9.523 14.469 -8.273 1 95.62 118 GLN A N 1
ATOM 924 C CA . GLN A 1 118 ? 10.227 13.625 -7.312 1 95.62 118 GLN A CA 1
ATOM 925 C C . GLN A 1 118 ? 10.625 12.297 -7.941 1 95.62 118 GLN A C 1
ATOM 927 O O . GLN A 1 118 ? 10.961 11.344 -7.234 1 95.62 118 GLN A O 1
ATOM 932 N N . GLY A 1 119 ? 10.5 12.156 -9.227 1 96.81 119 GLY A N 1
ATOM 933 C CA . GLY A 1 119 ? 11.023 11.016 -9.961 1 96.81 119 GLY A CA 1
ATOM 934 C C . GLY A 1 119 ? 9.992 9.914 -10.156 1 96.81 119 GLY A C 1
ATOM 935 O O . GLY A 1 119 ? 10.336 8.805 -10.57 1 96.81 119 GLY A O 1
ATOM 936 N N . MET A 1 120 ? 8.773 10.211 -9.875 1 98.62 120 MET A N 1
ATOM 937 C CA . MET A 1 120 ? 7.734 9.211 -10.102 1 98.62 120 MET A CA 1
ATOM 938 C C . MET A 1 120 ? 7.066 9.414 -11.453 1 98.62 120 MET A C 1
ATOM 940 O O . MET A 1 120 ? 7.176 10.484 -12.055 1 98.62 120 MET A O 1
ATOM 944 N N . ARG A 1 121 ? 6.395 8.398 -11.875 1 98.5 121 ARG A N 1
ATOM 945 C CA . ARG A 1 121 ? 5.723 8.43 -13.172 1 98.5 121 ARG A CA 1
ATOM 946 C C . ARG A 1 121 ? 4.234 8.133 -13.023 1 98.5 121 ARG A C 1
ATOM 948 O O . ARG A 1 121 ? 3.836 7.328 -12.172 1 98.5 121 ARG A O 1
ATOM 955 N N . PRO A 1 122 ? 3.48 8.734 -13.906 1 98.12 122 PRO A N 1
ATOM 956 C CA . PRO A 1 122 ? 2.047 8.438 -13.828 1 98.12 122 PRO A CA 1
ATOM 957 C C . PRO A 1 122 ? 1.728 6.984 -14.148 1 98.12 122 PRO A C 1
ATOM 959 O O . PRO A 1 122 ? 2.395 6.371 -14.984 1 98.12 122 PRO A O 1
ATOM 962 N N . ALA A 1 123 ? 0.764 6.48 -13.5 1 98 123 ALA A N 1
ATOM 963 C CA . ALA A 1 123 ? 0.262 5.129 -13.734 1 98 123 ALA A CA 1
ATOM 964 C C . ALA A 1 123 ? -1.228 5.035 -13.414 1 98 123 ALA A C 1
ATOM 966 O O . ALA A 1 123 ? -1.811 5.965 -12.859 1 98 123 ALA A O 1
ATOM 967 N N . ASN A 1 124 ? -1.804 3.924 -13.828 1 97.69 124 ASN A N 1
ATOM 968 C CA . ASN A 1 124 ? -3.209 3.652 -13.547 1 97.69 124 ASN A CA 1
ATOM 969 C C . ASN A 1 124 ? -3.375 2.74 -12.336 1 97.69 124 ASN A C 1
ATOM 971 O O . ASN A 1 124 ? -2.482 1.953 -12.023 1 97.69 124 ASN A O 1
ATOM 975 N N . GLY A 1 125 ? -4.465 2.967 -11.734 1 98.5 125 GLY A N 1
ATOM 976 C CA . GLY A 1 125 ? -4.789 2.088 -10.617 1 98.5 125 GLY A CA 1
ATOM 977 C C . GLY A 1 125 ? -6.281 1.987 -10.352 1 98.5 125 GLY A C 1
ATOM 978 O O . GLY A 1 125 ? -7.09 2.484 -11.133 1 98.5 125 GLY A O 1
ATOM 979 N N . MET A 1 126 ? -6.641 1.205 -9.414 1 98.88 126 MET A N 1
ATOM 980 C CA . MET A 1 126 ? -8.008 1.001 -8.945 1 98.88 126 MET A CA 1
ATOM 981 C C . MET A 1 126 ? -8.117 1.257 -7.449 1 98.88 126 MET A C 1
ATOM 983 O O . MET A 1 126 ? -7.16 1.02 -6.707 1 98.88 126 MET A O 1
ATOM 987 N N . THR A 1 127 ? -9.297 1.786 -7.039 1 98.88 127 THR A N 1
ATOM 988 C CA . THR A 1 127 ? -9.477 2.119 -5.629 1 98.88 127 THR A CA 1
ATOM 989 C C . THR A 1 127 ? -10.867 1.721 -5.152 1 98.88 127 THR A C 1
ATOM 991 O O . THR A 1 127 ? -11.797 1.605 -5.957 1 98.88 127 THR A O 1
ATOM 994 N N . ARG A 1 128 ? -10.992 1.433 -3.943 1 98.69 128 ARG A N 1
ATOM 995 C CA . ARG A 1 128 ? -12.242 1.307 -3.201 1 98.69 128 ARG A CA 1
ATOM 996 C C . ARG A 1 128 ? -12.227 2.188 -1.955 1 98.69 128 ARG A C 1
ATOM 998 O O . ARG A 1 128 ? -11.281 2.139 -1.164 1 98.69 128 ARG A O 1
ATOM 1005 N N . ARG A 1 129 ? -13.258 3.012 -1.755 1 98.12 129 ARG A N 1
ATOM 1006 C CA . ARG A 1 129 ? -13.445 3.873 -0.593 1 98.12 129 ARG A CA 1
ATOM 1007 C C . ARG A 1 129 ? -14.719 3.516 0.157 1 98.12 129 ARG A C 1
ATOM 1009 O O . ARG A 1 129 ? -15.82 3.605 -0.398 1 98.12 129 ARG A O 1
ATOM 1016 N N . ASN A 1 130 ? -14.531 3.096 1.366 1 97.19 130 ASN A N 1
ATOM 1017 C CA . ASN A 1 130 ? -15.656 2.807 2.25 1 97.19 130 ASN A CA 1
ATOM 1018 C C . ASN A 1 130 ? -15.859 3.912 3.281 1 97.19 130 ASN A C 1
ATOM 1020 O O . ASN A 1 130 ? -15.359 3.818 4.402 1 97.19 130 ASN A O 1
ATOM 1024 N N . TYR A 1 131 ? -16.656 4.844 3.004 1 96.19 131 TYR A N 1
ATOM 1025 C CA . TYR A 1 131 ? -16.781 6.059 3.801 1 96.19 131 TYR A CA 1
ATOM 1026 C C . TYR A 1 131 ? -17.344 5.75 5.184 1 96.19 131 TYR A C 1
ATOM 1028 O O . TYR A 1 131 ? -17.062 6.465 6.148 1 96.19 131 TYR A O 1
ATOM 1036 N N . LYS A 1 132 ? -18.078 4.656 5.289 1 95.44 132 LYS A N 1
ATOM 1037 C CA . LYS A 1 132 ? -18.609 4.254 6.59 1 95.44 132 LYS A CA 1
ATOM 1038 C C . LYS A 1 132 ? -17.484 3.895 7.555 1 95.44 132 LYS A C 1
ATOM 1040 O O . LYS A 1 132 ? -17.672 3.953 8.773 1 95.44 132 LYS A O 1
ATOM 1045 N N . ASN A 1 133 ? -16.312 3.58 6.98 1 97.56 133 ASN A N 1
ATOM 1046 C CA . ASN A 1 133 ? -15.172 3.145 7.793 1 97.56 133 ASN A CA 1
ATOM 1047 C C . ASN A 1 133 ? -14.062 4.191 7.812 1 97.56 133 ASN A C 1
ATOM 1049 O O . ASN A 1 133 ? -12.922 3.889 8.172 1 97.56 133 ASN A O 1
ATOM 1053 N N . GLN A 1 134 ? -14.367 5.457 7.488 1 97.94 134 GLN A N 1
ATOM 1054 C CA . GLN A 1 134 ? -13.359 6.504 7.344 1 97.94 134 GLN A CA 1
ATOM 1055 C C . GLN A 1 134 ? -12.781 6.898 8.695 1 97.94 134 GLN A C 1
ATOM 1057 O O . GLN A 1 134 ? -11.703 7.496 8.766 1 97.94 134 GLN A O 1
ATOM 1062 N N . LYS A 1 135 ? -13.453 6.547 9.82 1 97.25 135 LYS A N 1
ATOM 1063 C CA . LYS A 1 135 ? -12.938 6.812 11.156 1 97.25 135 LYS A CA 1
ATOM 1064 C C . LYS A 1 135 ? -11.836 5.824 11.531 1 97.25 135 LYS A C 1
ATOM 1066 O O . LYS A 1 135 ? -11.102 6.039 12.5 1 97.25 135 LYS A O 1
ATOM 1071 N N . GLY A 1 136 ? -11.703 4.734 10.773 1 97.31 136 GLY A N 1
ATOM 1072 C CA . GLY A 1 136 ? -10.68 3.73 11.023 1 97.31 136 GLY A CA 1
ATOM 1073 C C . GLY A 1 136 ? -11.203 2.512 11.758 1 97.31 136 GLY A C 1
ATOM 1074 O O . GLY A 1 136 ? -12.211 2.594 12.469 1 97.31 136 GLY A O 1
ATOM 1075 N N . ILE A 1 137 ? -10.492 1.39 11.562 1 92.69 137 ILE A N 1
ATOM 1076 C CA . ILE A 1 137 ? -10.797 0.151 12.273 1 92.69 137 ILE A CA 1
ATOM 1077 C C . ILE A 1 137 ? -10.406 0.293 13.742 1 92.69 137 ILE A C 1
ATOM 1079 O O . ILE A 1 137 ? -9.336 0.819 14.062 1 92.69 137 ILE A O 1
ATOM 1083 N N . SER A 1 138 ? -11.312 -0.152 14.68 1 83.62 138 SER A N 1
ATOM 1084 C CA . SER A 1 138 ? -11.062 -0.078 16.125 1 83.62 138 SER A CA 1
ATOM 1085 C C . SER A 1 138 ? -10.227 -1.256 16.594 1 83.62 138 SER A C 1
ATOM 1087 O O . SER A 1 138 ? -10.305 -2.352 16.031 1 83.62 138 SER A O 1
ATOM 1089 N N . MET B 1 1 ? -8.508 -30.641 -11.883 1 81.31 1 MET B N 1
ATOM 1090 C CA . MET B 1 1 ? -7.598 -29.922 -10.992 1 81.31 1 MET B CA 1
ATOM 1091 C C . MET B 1 1 ? -8.367 -29.141 -9.938 1 81.31 1 MET B C 1
ATOM 1093 O O . MET B 1 1 ? -9.297 -28.391 -10.266 1 81.31 1 MET B O 1
ATOM 1097 N N . THR B 1 2 ? -8.07 -29.547 -8.625 1 94.31 2 THR B N 1
ATOM 1098 C CA . THR B 1 2 ? -8.797 -28.875 -7.555 1 94.31 2 THR B CA 1
ATOM 1099 C C . THR B 1 2 ? -7.895 -27.891 -6.828 1 94.31 2 THR B C 1
ATOM 1101 O O . THR B 1 2 ? -6.77 -28.219 -6.457 1 94.31 2 THR B O 1
ATOM 1104 N N . ILE B 1 3 ? -8.273 -26.719 -6.746 1 98.5 3 ILE B N 1
ATOM 1105 C CA . ILE B 1 3 ? -7.523 -25.641 -6.094 1 98.5 3 ILE B CA 1
ATOM 1106 C C . ILE B 1 3 ? -8.102 -25.391 -4.707 1 98.5 3 ILE B C 1
ATOM 1108 O O . ILE B 1 3 ? -9.32 -25.234 -4.551 1 98.5 3 ILE B O 1
ATOM 1112 N N . GLN B 1 4 ? -7.25 -25.391 -3.727 1 98.25 4 GLN B N 1
ATOM 1113 C CA . GLN B 1 4 ? -7.605 -24.938 -2.383 1 98.25 4 GLN B CA 1
ATOM 1114 C C . GLN B 1 4 ? -6.996 -23.578 -2.076 1 98.25 4 GLN B C 1
ATOM 1116 O O . GLN B 1 4 ? -5.855 -23.297 -2.459 1 98.25 4 GLN B O 1
ATOM 1121 N N . TYR B 1 5 ? -7.734 -22.766 -1.353 1 98.69 5 TYR B N 1
ATOM 1122 C CA . TYR B 1 5 ? -7.258 -21.438 -1.012 1 98.69 5 TYR B CA 1
ATOM 1123 C C . TYR B 1 5 ? -6.895 -21.344 0.466 1 98.69 5 TYR B C 1
ATOM 1125 O O . TYR B 1 5 ? -7.645 -21.812 1.325 1 98.69 5 TYR B O 1
ATOM 1133 N N . LEU B 1 6 ? -5.703 -20.797 0.738 1 98.44 6 LEU B N 1
ATOM 1134 C CA . LEU B 1 6 ? -5.164 -20.656 2.084 1 98.44 6 LEU B CA 1
ATOM 1135 C C . LEU B 1 6 ? -4.938 -19.172 2.418 1 98.44 6 LEU B C 1
ATOM 1137 O O . LEU B 1 6 ? -4.613 -18.375 1.535 1 98.44 6 LEU B O 1
ATOM 1141 N N . ASP B 1 7 ? -5.027 -18.844 3.713 1 98.38 7 ASP B N 1
ATOM 1142 C CA . ASP B 1 7 ? -4.82 -17.453 4.121 1 98.38 7 ASP B CA 1
ATOM 1143 C C . ASP B 1 7 ? -3.711 -17.344 5.16 1 98.38 7 ASP B C 1
ATOM 1145 O O . ASP B 1 7 ? -3.615 -16.344 5.875 1 98.38 7 ASP B O 1
ATOM 1149 N N . SER B 1 8 ? -2.949 -18.422 5.297 1 97.12 8 SER B N 1
ATOM 1150 C CA . SER B 1 8 ? -1.855 -18.469 6.262 1 97.12 8 SER B CA 1
ATOM 1151 C C . SER B 1 8 ? -0.568 -18.969 5.613 1 97.12 8 SER B C 1
ATOM 1153 O O . SER B 1 8 ? -0.609 -19.766 4.668 1 97.12 8 SER B O 1
ATOM 1155 N N . LEU B 1 9 ? 0.559 -18.547 6.172 1 98.19 9 LEU B N 1
ATOM 1156 C CA . LEU B 1 9 ? 1.87 -18.953 5.676 1 98.19 9 LEU B CA 1
ATOM 1157 C C . LEU B 1 9 ? 2.473 -20.031 6.562 1 98.19 9 LEU B C 1
ATOM 1159 O O . LEU B 1 9 ? 3.641 -20.391 6.398 1 98.19 9 LEU B O 1
ATOM 1163 N N . GLU B 1 10 ? 1.802 -20.469 7.555 1 95.81 10 GLU B N 1
ATOM 1164 C CA . GLU B 1 10 ? 2.311 -21.375 8.578 1 95.81 10 GLU B CA 1
ATOM 1165 C C . GLU B 1 10 ? 2.982 -22.594 7.953 1 95.81 10 GLU B C 1
ATOM 1167 O O . GLU B 1 10 ? 4.02 -23.062 8.438 1 95.81 10 GLU B O 1
ATOM 1172 N N . SER B 1 11 ? 2.568 -23.203 6.852 1 93.25 11 SER B N 1
ATOM 1173 C CA . SER B 1 11 ? 3.117 -24.422 6.281 1 93.25 11 SER B CA 1
ATOM 1174 C C . SER B 1 11 ? 3.875 -24.141 4.988 1 93.25 11 SER B C 1
ATOM 1176 O O . SER B 1 11 ? 4.234 -25.062 4.258 1 93.25 11 SER B O 1
ATOM 1178 N N . ILE B 1 12 ? 4.109 -22.906 4.781 1 97.19 12 ILE B N 1
ATOM 1179 C CA . ILE B 1 12 ? 4.699 -22.531 3.504 1 97.19 12 ILE B CA 1
ATOM 1180 C C . ILE B 1 12 ? 6.215 -22.391 3.652 1 97.19 12 ILE B C 1
ATOM 1182 O O . ILE B 1 12 ? 6.699 -21.75 4.582 1 97.19 12 ILE B O 1
ATOM 1186 N N . LYS B 1 13 ? 6.887 -23.047 2.746 1 97.56 13 LYS B N 1
ATOM 1187 C CA . LYS B 1 13 ? 8.344 -23 2.664 1 97.56 13 LYS B CA 1
ATOM 1188 C C . LYS B 1 13 ? 8.797 -22.594 1.266 1 97.56 13 LYS B C 1
ATOM 1190 O O . LYS B 1 13 ? 7.977 -22.375 0.375 1 97.56 13 LYS B O 1
ATOM 1195 N N . GLU B 1 14 ? 10.086 -22.438 1.154 1 97.81 14 GLU B N 1
ATOM 1196 C CA . GLU B 1 14 ? 10.664 -21.969 -0.104 1 97.81 14 GLU B CA 1
ATOM 1197 C C . GLU B 1 14 ? 10.32 -22.922 -1.248 1 97.81 14 GLU B C 1
ATOM 1199 O O . GLU B 1 14 ? 10.164 -22.5 -2.393 1 97.81 14 GLU B O 1
ATOM 1204 N N . ASP B 1 15 ? 10.148 -24.141 -0.975 1 97.94 15 ASP B N 1
ATOM 1205 C CA . ASP B 1 15 ? 9.922 -25.109 -2.041 1 97.94 15 ASP B CA 1
ATOM 1206 C C . ASP B 1 15 ? 8.43 -25.391 -2.227 1 97.94 15 ASP B C 1
ATOM 1208 O O . ASP B 1 15 ? 8.047 -26.281 -2.982 1 97.94 15 ASP B O 1
ATOM 1212 N N . SER B 1 16 ? 7.605 -24.656 -1.57 1 98.38 16 SER B N 1
ATOM 1213 C CA . SER B 1 16 ? 6.16 -24.844 -1.646 1 98.38 16 SER B CA 1
ATOM 1214 C C . SER B 1 16 ? 5.598 -24.297 -2.949 1 98.38 16 SER B C 1
ATOM 1216 O O . SER B 1 16 ? 4.457 -24.594 -3.316 1 98.38 16 SER B O 1
ATOM 1218 N N . PHE B 1 17 ? 6.355 -23.547 -3.645 1 98.56 17 PHE B N 1
ATOM 1219 C CA . PHE B 1 17 ? 5.828 -22.797 -4.781 1 98.56 17 PHE B CA 1
ATOM 1220 C C . PHE B 1 17 ? 6.105 -23.531 -6.086 1 98.56 17 PHE B C 1
ATOM 1222 O O . PHE B 1 17 ? 7.184 -24.109 -6.266 1 98.56 17 PHE B O 1
ATOM 1229 N N . ALA B 1 18 ? 5.117 -23.531 -6.93 1 98.31 18 ALA B N 1
ATOM 1230 C CA . ALA B 1 18 ? 5.332 -24.016 -8.289 1 98.31 18 ALA B CA 1
ATOM 1231 C C . ALA B 1 18 ? 6.309 -23.125 -9.047 1 98.31 18 ALA B C 1
ATOM 1233 O O . ALA B 1 18 ? 6.527 -21.969 -8.672 1 98.31 18 ALA B O 1
ATOM 1234 N N . ASP B 1 19 ? 6.848 -23.672 -10.086 1 96.75 19 ASP B N 1
ATOM 1235 C CA . ASP B 1 19 ? 7.66 -22.859 -10.984 1 96.75 19 ASP B CA 1
ATOM 1236 C C . ASP B 1 19 ? 6.793 -21.906 -11.789 1 96.75 19 ASP B C 1
ATOM 1238 O O . ASP B 1 19 ? 5.633 -22.203 -12.078 1 96.75 19 ASP B O 1
ATOM 1242 N N . GLY B 1 20 ? 7.355 -20.766 -12.055 1 97.5 20 GLY B N 1
ATOM 1243 C CA . GLY B 1 20 ? 6.684 -19.922 -13.023 1 97.5 20 GLY B CA 1
ATOM 1244 C C . GLY B 1 20 ? 6.234 -18.594 -12.438 1 97.5 20 GLY B C 1
ATOM 1245 O O . GLY B 1 20 ? 5.75 -17.719 -13.156 1 97.5 20 GLY B O 1
ATOM 1246 N N . PHE B 1 21 ? 6.395 -18.438 -11.102 1 98.44 21 PHE B N 1
ATOM 1247 C CA . PHE B 1 21 ? 6.098 -17.141 -10.539 1 98.44 21 PHE B CA 1
ATOM 1248 C C . PHE B 1 21 ? 7.078 -16.094 -11.047 1 98.44 21 PHE B C 1
ATOM 1250 O O . PHE B 1 21 ? 8.219 -16.406 -11.391 1 98.44 21 PHE B O 1
ATOM 1257 N N . PHE B 1 22 ? 6.57 -14.828 -11.039 1 97.94 22 PHE B N 1
ATOM 1258 C CA . PHE B 1 22 ? 7.371 -13.695 -11.484 1 97.94 22 PHE B CA 1
ATOM 1259 C C . PHE B 1 22 ? 7.871 -13.906 -12.914 1 97.94 22 PHE B C 1
ATOM 1261 O O . PHE B 1 22 ? 9.016 -13.586 -13.227 1 97.94 22 PHE B O 1
ATOM 1268 N N . ASP B 1 23 ? 6.965 -14.484 -13.711 1 95.62 23 ASP B N 1
ATOM 1269 C CA . ASP B 1 23 ? 7.266 -14.703 -15.125 1 95.62 23 ASP B CA 1
ATOM 1270 C C . ASP B 1 23 ? 7.551 -13.375 -15.836 1 95.62 23 ASP B C 1
ATOM 1272 O O . ASP B 1 23 ? 6.797 -12.414 -15.695 1 95.62 23 ASP B O 1
ATOM 1276 N N . GLY B 1 24 ? 8.688 -13.328 -16.578 1 94.38 24 GLY B N 1
ATOM 1277 C CA . GLY B 1 24 ? 9.047 -12.148 -17.344 1 94.38 24 GLY B CA 1
ATOM 1278 C C . GLY B 1 24 ? 9.898 -11.156 -16.578 1 94.38 24 GLY B C 1
ATOM 1279 O O . GLY B 1 24 ? 10.391 -10.18 -17.141 1 94.38 24 GLY B O 1
ATOM 1280 N N . TRP B 1 25 ? 10 -11.344 -15.227 1 96.31 25 TRP B N 1
ATOM 1281 C CA . TRP B 1 25 ? 10.859 -10.445 -14.461 1 96.31 25 TRP B CA 1
ATOM 1282 C C . TRP B 1 25 ? 12.328 -10.734 -14.734 1 96.31 25 TRP B C 1
ATOM 1284 O O . TRP B 1 25 ? 12.797 -11.859 -14.562 1 96.31 25 TRP B O 1
ATOM 1294 N N . PRO B 1 26 ? 13.078 -9.766 -15.148 1 94.31 26 PRO B N 1
ATOM 1295 C CA . PRO B 1 26 ? 14.492 -9.992 -15.453 1 94.31 26 PRO B CA 1
ATOM 1296 C C . PRO B 1 26 ? 15.32 -10.352 -14.219 1 94.31 26 PRO B C 1
ATOM 1298 O O . PRO B 1 26 ? 16.312 -11.07 -14.328 1 94.31 26 PRO B O 1
ATOM 1301 N N . ASN B 1 27 ? 15.016 -9.883 -13.109 1 94.62 27 ASN B N 1
ATOM 1302 C CA . ASN B 1 27 ? 15.688 -10.109 -11.828 1 94.62 27 ASN B CA 1
ATOM 1303 C C . ASN B 1 27 ? 14.695 -10.492 -10.734 1 94.62 27 ASN B C 1
ATOM 1305 O O . ASN B 1 27 ? 14.516 -9.75 -9.766 1 94.62 27 ASN B O 1
ATOM 1309 N N . ARG B 1 28 ? 14.211 -11.68 -10.836 1 95.88 28 ARG B N 1
ATOM 1310 C CA . ARG B 1 28 ? 13.117 -12.062 -9.953 1 95.88 28 ARG B CA 1
ATOM 1311 C C . ARG B 1 28 ? 13.633 -12.398 -8.555 1 95.88 28 ARG B C 1
ATOM 1313 O O . ARG B 1 28 ? 14.797 -12.75 -8.391 1 95.88 28 ARG B O 1
ATOM 1320 N N . PRO B 1 29 ? 12.766 -12.297 -7.555 1 97.81 29 PRO B N 1
ATOM 1321 C CA . PRO B 1 29 ? 13.148 -12.688 -6.195 1 97.81 29 PRO B CA 1
ATOM 1322 C C . PRO B 1 29 ? 13.484 -14.172 -6.082 1 97.81 29 PRO B C 1
ATOM 1324 O O . PRO B 1 29 ? 12.883 -15 -6.766 1 97.81 29 PRO B O 1
ATOM 1327 N N . SER B 1 30 ? 14.492 -14.469 -5.191 1 97 30 SER B N 1
ATOM 1328 C CA . SER B 1 30 ? 14.734 -15.859 -4.824 1 97 30 SER B CA 1
ATOM 1329 C C . SER B 1 30 ? 13.547 -16.438 -4.059 1 97 30 SER B C 1
ATOM 1331 O O . SER B 1 30 ? 12.711 -15.703 -3.541 1 97 30 SER B O 1
ATOM 1333 N N . PRO B 1 31 ? 13.516 -17.766 -3.996 1 97 31 PRO B N 1
ATOM 1334 C CA . PRO B 1 31 ? 12.453 -18.375 -3.182 1 97 31 PRO B CA 1
ATOM 1335 C C . PRO B 1 31 ? 12.461 -17.859 -1.739 1 97 31 PRO B C 1
ATOM 1337 O O . PRO B 1 31 ? 11.398 -17.641 -1.157 1 97 31 PRO B O 1
ATOM 1340 N N . ALA B 1 32 ? 13.633 -17.688 -1.193 1 97.5 32 ALA B N 1
ATOM 1341 C CA . ALA B 1 32 ? 13.742 -17.172 0.169 1 97.5 32 ALA B CA 1
ATOM 1342 C C . ALA B 1 32 ? 13.172 -15.766 0.269 1 97.5 32 ALA B C 1
ATOM 1344 O O . ALA B 1 32 ? 12.438 -15.445 1.21 1 97.5 32 ALA B O 1
ATOM 1345 N N . THR B 1 33 ? 13.516 -14.875 -0.68 1 98.19 33 THR B N 1
ATOM 1346 C CA . THR B 1 33 ? 13 -13.516 -0.72 1 98.19 33 THR B CA 1
ATOM 1347 C C . THR B 1 33 ? 11.484 -13.508 -0.912 1 98.19 33 THR B C 1
ATOM 1349 O O . THR B 1 33 ? 10.781 -12.711 -0.291 1 98.19 33 THR B O 1
ATOM 1352 N N . PHE B 1 34 ? 11.086 -14.422 -1.763 1 98.56 34 PHE B N 1
ATOM 1353 C CA . PHE B 1 34 ? 9.664 -14.578 -2.01 1 98.56 34 PHE B CA 1
ATOM 1354 C C . PHE B 1 34 ? 8.914 -14.883 -0.714 1 98.56 34 PHE B C 1
ATOM 1356 O O . PHE B 1 34 ? 7.934 -14.211 -0.386 1 98.56 34 PHE B O 1
ATOM 1363 N N . VAL B 1 35 ? 9.375 -15.805 0.026 1 98.31 35 VAL B N 1
ATOM 1364 C CA . VAL B 1 35 ? 8.75 -16.172 1.295 1 98.31 35 VAL B CA 1
ATOM 1365 C C . VAL B 1 35 ? 8.797 -14.992 2.256 1 98.31 35 VAL B C 1
ATOM 1367 O O . VAL B 1 35 ? 7.797 -14.68 2.908 1 98.31 35 VAL B O 1
ATOM 1370 N N . ARG B 1 36 ? 9.875 -14.242 2.357 1 98.31 36 ARG B N 1
ATOM 1371 C CA . ARG B 1 36 ? 10.016 -13.086 3.236 1 98.31 36 ARG B CA 1
ATOM 1372 C C . ARG B 1 36 ? 9.023 -11.992 2.867 1 98.31 36 ARG B C 1
ATOM 1374 O O . ARG B 1 36 ? 8.445 -11.344 3.746 1 98.31 36 ARG B O 1
ATOM 1381 N N . MET B 1 37 ? 8.914 -11.781 1.566 1 98.5 37 MET B N 1
ATOM 1382 C CA . MET B 1 37 ? 7.965 -10.781 1.081 1 98.5 37 MET B CA 1
ATOM 1383 C C . MET B 1 37 ? 6.555 -11.086 1.562 1 98.5 37 MET B C 1
ATOM 1385 O O . MET B 1 37 ? 5.848 -10.195 2.041 1 98.5 37 MET B O 1
ATOM 1389 N N . LEU B 1 38 ? 6.164 -12.359 1.401 1 98.75 38 LEU B N 1
ATOM 1390 C CA . LEU B 1 38 ? 4.828 -12.758 1.831 1 98.75 38 LEU B CA 1
ATOM 1391 C C . LEU B 1 38 ? 4.691 -12.648 3.346 1 98.75 38 LEU B C 1
ATOM 1393 O O . LEU B 1 38 ? 3.643 -12.234 3.85 1 98.75 38 LEU B O 1
ATOM 1397 N N . GLN B 1 39 ? 5.75 -12.992 4.09 1 98.44 39 GLN B N 1
ATOM 1398 C CA . GLN B 1 39 ? 5.742 -12.891 5.547 1 98.44 39 GLN B CA 1
ATOM 1399 C C . GLN B 1 39 ? 5.633 -11.438 5.996 1 98.44 39 GLN B C 1
ATOM 1401 O O . GLN B 1 39 ? 5.062 -11.148 7.051 1 98.44 39 GLN B O 1
ATOM 1406 N N . GLY B 1 40 ? 6.168 -10.531 5.223 1 98.44 40 GLY B N 1
ATOM 1407 C CA . GLY B 1 40 ? 6.129 -9.117 5.551 1 98.44 40 GLY B CA 1
ATOM 1408 C C . GLY B 1 40 ? 4.82 -8.453 5.164 1 98.44 40 GLY B C 1
ATOM 1409 O O . GLY B 1 40 ? 4.609 -7.27 5.445 1 98.44 40 GLY B O 1
ATOM 1410 N N . SER B 1 41 ? 3.934 -9.18 4.492 1 98.69 41 SER B N 1
ATOM 1411 C CA . SER B 1 41 ? 2.629 -8.672 4.086 1 98.69 41 SER B CA 1
ATOM 1412 C C . SER B 1 41 ? 1.63 -8.734 5.238 1 98.69 41 SER B C 1
ATOM 1414 O O . SER B 1 41 ? 1.737 -9.594 6.113 1 98.69 41 SER B O 1
ATOM 1416 N N . ALA B 1 42 ? 0.686 -7.777 5.254 1 98.75 42 ALA B N 1
ATOM 1417 C CA . ALA B 1 42 ? -0.367 -7.781 6.27 1 98.75 42 ALA B CA 1
ATOM 1418 C C . ALA B 1 42 ? -1.355 -8.922 6.027 1 98.75 42 ALA B C 1
ATOM 1420 O O . ALA B 1 42 ? -1.841 -9.539 6.977 1 98.75 42 ALA B O 1
ATOM 1421 N N . TYR B 1 43 ? -1.683 -9.188 4.766 1 98.81 43 TYR B N 1
ATOM 1422 C CA . TYR B 1 43 ? -2.578 -10.258 4.352 1 98.81 43 TYR B CA 1
ATOM 1423 C C . TYR B 1 43 ? -2.006 -11.016 3.158 1 98.81 43 TYR B C 1
ATOM 1425 O O . TYR B 1 43 ? -1.287 -10.445 2.336 1 98.81 43 TYR B O 1
ATOM 1433 N N . VAL B 1 44 ? -2.363 -12.312 3.139 1 98.88 44 VAL B N 1
ATOM 1434 C CA . VAL B 1 44 ? -2.018 -13.148 1.993 1 98.88 44 VAL B CA 1
ATOM 1435 C C . VAL B 1 44 ? -3.16 -14.117 1.693 1 98.88 44 VAL B C 1
ATOM 1437 O O . VAL B 1 44 ? -3.869 -14.547 2.604 1 98.88 44 VAL B O 1
ATOM 1440 N N . MET B 1 45 ? -3.424 -14.305 0.453 1 98.88 45 MET B N 1
ATOM 1441 C CA . MET B 1 45 ? -4.203 -15.438 -0.043 1 98.88 45 MET B CA 1
ATOM 1442 C C . MET B 1 45 ? -3.393 -16.266 -1.032 1 98.88 45 MET B C 1
ATOM 1444 O O . MET B 1 45 ? -2.717 -15.711 -1.902 1 98.88 45 MET B O 1
ATOM 1448 N N . LEU B 1 46 ? -3.432 -17.578 -0.809 1 98.88 46 LEU B N 1
ATOM 1449 C CA . LEU B 1 46 ? -2.689 -18.516 -1.649 1 98.88 46 LEU B CA 1
ATOM 1450 C C . LEU B 1 46 ? -3.633 -19.484 -2.34 1 98.88 46 LEU B C 1
ATOM 1452 O O . LEU B 1 46 ? -4.625 -19.922 -1.751 1 98.88 46 LEU B O 1
ATOM 1456 N N . ALA B 1 47 ? -3.346 -19.75 -3.549 1 98.88 47 ALA B N 1
ATOM 1457 C CA . ALA B 1 47 ? -3.992 -20.844 -4.27 1 98.88 47 ALA B CA 1
ATOM 1458 C C . ALA B 1 47 ? -3.072 -22.062 -4.363 1 98.88 47 ALA B C 1
ATOM 1460 O O . ALA B 1 47 ? -1.988 -21.984 -4.945 1 98.88 47 ALA B O 1
ATOM 1461 N N . GLN B 1 48 ? -3.496 -23.141 -3.84 1 98.75 48 GLN B N 1
ATOM 1462 C CA . GLN B 1 48 ? -2.699 -24.359 -3.832 1 98.75 48 GLN B CA 1
ATOM 1463 C C . GLN B 1 48 ? -3.371 -25.453 -4.648 1 98.75 48 GLN B C 1
ATOM 1465 O O . GLN B 1 48 ? -4.562 -25.734 -4.469 1 98.75 48 GLN B O 1
ATOM 1470 N N . ASP B 1 49 ? -2.596 -26.031 -5.586 1 98.56 49 ASP B N 1
ATOM 1471 C CA . ASP B 1 49 ? -3.057 -27.219 -6.285 1 98.56 49 ASP B CA 1
ATOM 1472 C C . ASP B 1 49 ? -3.102 -28.422 -5.348 1 98.56 49 ASP B C 1
ATOM 1474 O O . ASP B 1 49 ? -2.062 -28.891 -4.871 1 98.56 49 ASP B O 1
ATOM 1478 N N . GLU B 1 50 ? -4.266 -28.984 -5.109 1 97.56 50 GLU B N 1
ATOM 1479 C CA . GLU B 1 50 ? -4.434 -30.078 -4.141 1 97.56 50 GLU B CA 1
ATOM 1480 C C . GLU B 1 50 ? -3.705 -31.328 -4.59 1 97.56 50 GLU B C 1
ATOM 1482 O O . GLU B 1 50 ? -3.297 -32.156 -3.76 1 97.56 50 GLU B O 1
ATOM 1487 N N . GLU B 1 51 ? -3.592 -31.5 -5.801 1 97.06 51 GLU B N 1
ATOM 1488 C CA . GLU B 1 51 ? -2.963 -32.719 -6.332 1 97.06 51 GLU B CA 1
ATOM 1489 C C . GLU B 1 51 ? -1.446 -32.656 -6.168 1 97.06 51 GLU B C 1
ATOM 1491 O O . GLU B 1 51 ? -0.836 -33.625 -5.695 1 97.06 51 GLU B O 1
ATOM 1496 N N . THR B 1 52 ? -0.83 -31.578 -6.484 1 96.88 52 THR B N 1
ATOM 1497 C CA . THR B 1 52 ? 0.624 -31.469 -6.445 1 96.88 52 THR B CA 1
ATOM 1498 C C . THR B 1 52 ? 1.087 -30.922 -5.098 1 96.88 52 THR B C 1
ATOM 1500 O O . THR B 1 52 ? 2.258 -31.047 -4.738 1 96.88 52 THR B O 1
ATOM 1503 N N . GLY B 1 53 ? 0.158 -30.266 -4.402 1 97.38 53 GLY B N 1
ATOM 1504 C CA . GLY B 1 53 ? 0.504 -29.609 -3.15 1 97.38 53 GLY B CA 1
ATOM 1505 C C . GLY B 1 53 ? 1.236 -28.297 -3.344 1 97.38 53 GLY B C 1
ATOM 1506 O O . GLY B 1 53 ? 1.654 -27.672 -2.373 1 97.38 53 GLY B O 1
ATOM 1507 N N . LYS B 1 54 ? 1.4 -27.859 -4.555 1 98.44 54 LYS B N 1
ATOM 1508 C CA . LYS B 1 54 ? 2.164 -26.641 -4.852 1 98.44 54 LYS B CA 1
ATOM 1509 C C . LYS B 1 54 ? 1.265 -25.406 -4.852 1 98.44 54 LYS B C 1
ATOM 1511 O O . LYS B 1 54 ? 0.111 -25.469 -5.281 1 98.44 54 LYS B O 1
ATOM 1516 N N . ILE B 1 55 ? 1.849 -24.344 -4.371 1 98.81 55 ILE B N 1
ATOM 1517 C CA . ILE B 1 55 ? 1.209 -23.047 -4.535 1 98.81 55 ILE B CA 1
ATOM 1518 C C . ILE B 1 55 ? 1.343 -22.578 -5.984 1 98.81 55 ILE B C 1
ATOM 1520 O O . ILE B 1 55 ? 2.453 -22.5 -6.516 1 98.81 55 ILE B O 1
ATOM 1524 N N . VAL B 1 56 ? 0.19 -22.234 -6.594 1 98.88 56 VAL B N 1
ATOM 1525 C CA . VAL B 1 56 ? 0.209 -21.906 -8.016 1 98.88 56 VAL B CA 1
ATOM 1526 C C . VAL B 1 56 ? -0.277 -20.469 -8.234 1 98.88 56 VAL B C 1
ATOM 1528 O O . VAL B 1 56 ? -0.291 -19.984 -9.359 1 98.88 56 VAL B O 1
ATOM 1531 N N . GLY B 1 57 ? -0.704 -19.734 -7.238 1 98.94 57 GLY B N 1
ATOM 1532 C CA . GLY B 1 57 ? -1.12 -18.344 -7.262 1 98.94 57 GLY B CA 1
ATOM 1533 C C . GLY B 1 57 ? -1.092 -17.688 -5.891 1 98.94 57 GLY B C 1
ATOM 1534 O O . GLY B 1 57 ? -1.147 -18.375 -4.871 1 98.94 57 GLY B O 1
ATOM 1535 N N . PHE B 1 58 ? -0.963 -16.391 -5.887 1 98.94 58 PHE B N 1
ATOM 1536 C CA . PHE B 1 58 ? -1.049 -15.656 -4.633 1 98.94 58 PHE B CA 1
ATOM 1537 C C . PHE B 1 58 ? -1.533 -14.234 -4.875 1 98.94 58 PHE B C 1
ATOM 1539 O O . PHE B 1 58 ? -1.512 -13.75 -6.008 1 98.94 58 PHE B O 1
ATOM 1546 N N . VAL B 1 59 ? -2.008 -13.633 -3.896 1 98.94 59 VAL B N 1
ATOM 1547 C CA . VAL B 1 59 ? -2.238 -12.195 -3.773 1 98.94 59 VAL B CA 1
ATOM 1548 C C . VAL B 1 59 ? -1.9 -11.742 -2.355 1 98.94 59 VAL B C 1
ATOM 1550 O O . VAL B 1 59 ? -2.086 -12.492 -1.394 1 98.94 59 VAL B O 1
ATOM 1553 N N . ASN B 1 60 ? -1.301 -10.594 -2.207 1 98.94 60 ASN B N 1
ATOM 1554 C CA . ASN B 1 60 ? -0.964 -10.07 -0.888 1 98.94 60 ASN B CA 1
ATOM 1555 C C . ASN B 1 60 ? -1.396 -8.617 -0.736 1 98.94 60 ASN B C 1
ATOM 1557 O O . ASN B 1 60 ? -1.681 -7.941 -1.728 1 98.94 60 ASN B O 1
ATOM 1561 N N . ALA B 1 61 ? -1.461 -8.172 0.509 1 98.94 61 ALA B N 1
ATOM 1562 C CA . ALA B 1 61 ? -1.79 -6.781 0.804 1 98.94 61 ALA B CA 1
ATOM 1563 C C . ALA B 1 61 ? -0.895 -6.23 1.91 1 98.94 61 ALA B C 1
ATOM 1565 O O . ALA B 1 61 ? -0.525 -6.957 2.838 1 98.94 61 ALA B O 1
ATOM 1566 N N . LEU B 1 62 ? -0.533 -5.012 1.772 1 98.94 62 LEU B N 1
ATOM 1567 C CA . LEU B 1 62 ? 0.061 -4.191 2.822 1 98.94 62 LEU B CA 1
ATOM 1568 C C . LEU B 1 62 ? -1.011 -3.404 3.57 1 98.94 62 LEU B C 1
ATOM 1570 O O . LEU B 1 62 ? -2.039 -3.045 2.992 1 98.94 62 LEU B O 1
ATOM 1574 N N . SER B 1 63 ? -0.743 -3.109 4.879 1 98.94 63 SER B N 1
ATOM 1575 C CA . SER B 1 63 ? -1.754 -2.348 5.602 1 98.94 63 SER B CA 1
ATOM 1576 C C . SER B 1 63 ? -1.178 -1.736 6.875 1 98.94 63 SER B C 1
ATOM 1578 O O . SER B 1 63 ? -0.196 -2.242 7.426 1 98.94 63 SER B O 1
ATOM 1580 N N . ASP B 1 64 ? -1.771 -0.674 7.273 1 98.81 64 ASP B N 1
ATOM 1581 C CA . ASP B 1 64 ? -1.478 -0.107 8.586 1 98.81 64 ASP B CA 1
ATOM 1582 C C . ASP B 1 64 ? -2.35 -0.741 9.664 1 98.81 64 ASP B C 1
ATOM 1584 O O . ASP B 1 64 ? -2.195 -0.44 10.852 1 98.81 64 ASP B O 1
ATOM 1588 N N . GLY B 1 65 ? -3.283 -1.65 9.25 1 98.69 65 GLY B N 1
ATOM 1589 C CA . GLY B 1 65 ? -4.176 -2.33 10.172 1 98.69 65 GLY B CA 1
ATOM 1590 C C . GLY B 1 65 ? -5.297 -1.443 10.68 1 98.69 65 GLY B C 1
ATOM 1591 O O . GLY B 1 65 ? -6.027 -1.822 11.602 1 98.69 65 GLY B O 1
ATOM 1592 N N . VAL B 1 66 ? -5.445 -0.191 10.094 1 98.75 66 VAL B N 1
ATOM 1593 C CA . VAL B 1 66 ? -6.371 0.78 10.664 1 98.75 66 VAL B CA 1
ATOM 1594 C C . VAL B 1 66 ? -7.199 1.42 9.555 1 98.75 66 VAL B C 1
ATOM 1596 O O . VAL B 1 66 ? -8.43 1.305 9.539 1 98.75 66 VAL B O 1
ATOM 1599 N N . LEU B 1 67 ? -6.59 2.012 8.531 1 98.62 67 LEU B N 1
ATOM 1600 C CA . LEU B 1 67 ? -7.293 2.848 7.566 1 98.62 67 LEU B CA 1
ATOM 1601 C C . LEU B 1 67 ? -7.098 2.32 6.148 1 98.62 67 LEU B C 1
ATOM 1603 O O . LEU B 1 67 ? -8.031 2.334 5.344 1 98.62 67 LEU B O 1
ATOM 1607 N N . SER B 1 68 ? -5.891 1.878 5.867 1 98.81 68 SER B N 1
ATOM 1608 C CA . SER B 1 68 ? -5.496 1.705 4.473 1 98.81 68 SER B CA 1
ATOM 1609 C C . SER B 1 68 ? -4.973 0.296 4.219 1 98.81 68 SER B C 1
ATOM 1611 O O . SER B 1 68 ? -4.281 -0.278 5.062 1 98.81 68 SER B O 1
ATOM 1613 N N . ALA B 1 69 ? -5.266 -0.225 3.086 1 98.94 69 ALA B N 1
ATOM 1614 C CA . ALA B 1 69 ? -4.645 -1.425 2.533 1 98.94 69 ALA B CA 1
ATOM 1615 C C . ALA B 1 69 ? -4.254 -1.217 1.072 1 98.94 69 ALA B C 1
ATOM 1617 O O . ALA B 1 69 ? -4.875 -0.426 0.363 1 98.94 69 ALA B O 1
ATOM 1618 N N . TYR B 1 70 ? -3.215 -1.91 0.646 1 99 70 TYR B N 1
ATOM 1619 C CA . TYR B 1 70 ? -2.684 -1.833 -0.711 1 99 70 TYR B CA 1
ATOM 1620 C C . TYR B 1 70 ? -2.297 -3.213 -1.225 1 99 70 TYR B C 1
ATOM 1622 O O . TYR B 1 70 ? -1.668 -3.996 -0.508 1 99 70 TYR B O 1
ATOM 1630 N N . ILE B 1 71 ? -2.695 -3.48 -2.424 1 99 71 ILE B N 1
ATOM 1631 C CA . ILE B 1 71 ? -2.416 -4.773 -3.043 1 99 71 ILE B CA 1
ATOM 1632 C C . ILE B 1 71 ? -1.31 -4.617 -4.082 1 99 71 ILE B C 1
ATOM 1634 O O . ILE B 1 71 ? -1.562 -4.176 -5.207 1 99 71 ILE B O 1
ATOM 1638 N N . PRO B 1 72 ? -0.141 -5.043 -3.752 1 98.88 72 PRO B N 1
ATOM 1639 C CA . PRO B 1 72 ? 0.971 -4.82 -4.68 1 98.88 72 PRO B CA 1
ATOM 1640 C C . PRO B 1 72 ? 1.033 -5.871 -5.789 1 98.88 72 PRO B C 1
ATOM 1642 O O . PRO B 1 72 ? 1.46 -5.566 -6.906 1 98.88 72 PRO B O 1
ATOM 1645 N N . LEU B 1 73 ? 0.68 -7.117 -5.461 1 98.81 73 LEU B N 1
ATOM 1646 C CA . LEU B 1 73 ? 0.875 -8.18 -6.441 1 98.81 73 LEU B CA 1
ATOM 1647 C C . LEU B 1 73 ? -0.293 -9.156 -6.422 1 98.81 73 LEU B C 1
ATOM 1649 O O . LEU B 1 73 ? -0.81 -9.5 -5.355 1 98.81 73 LEU B O 1
ATOM 1653 N N . LEU B 1 74 ? -0.67 -9.609 -7.527 1 98.81 74 LEU B N 1
ATOM 1654 C CA . LEU B 1 74 ? -1.502 -10.773 -7.812 1 98.81 74 LEU B CA 1
ATOM 1655 C C . LEU B 1 74 ? -0.919 -11.594 -8.961 1 98.81 74 LEU B C 1
ATOM 1657 O O . LEU B 1 74 ? -0.789 -11.094 -10.078 1 98.81 74 LEU B O 1
ATOM 1661 N N . GLU B 1 75 ? -0.561 -12.844 -8.633 1 98.62 75 GLU B N 1
ATOM 1662 C CA . GLU B 1 75 ? 0.068 -13.68 -9.648 1 98.62 75 GLU B CA 1
ATOM 1663 C C . GLU B 1 75 ? -0.532 -15.086 -9.656 1 98.62 75 GLU B C 1
ATOM 1665 O O . GLU B 1 75 ? -0.813 -15.648 -8.602 1 98.62 75 GLU B O 1
ATOM 1670 N N . VAL B 1 76 ? -0.712 -15.57 -10.789 1 98.75 76 VAL B N 1
ATOM 1671 C CA . VAL B 1 76 ? -0.974 -16.984 -11.07 1 98.75 76 VAL B CA 1
ATOM 1672 C C . VAL B 1 76 ? 0.045 -17.5 -12.078 1 98.75 76 VAL B C 1
ATOM 1674 O O . VAL B 1 76 ? 0.287 -16.875 -13.109 1 98.75 76 VAL B O 1
ATOM 1677 N N . VAL B 1 77 ? 0.692 -18.672 -11.742 1 98.62 77 VAL B N 1
ATOM 1678 C CA . VAL B 1 77 ? 1.7 -19.188 -12.664 1 98.62 77 VAL B CA 1
ATOM 1679 C C . VAL B 1 77 ? 1.067 -19.453 -14.023 1 98.62 77 VAL B C 1
ATOM 1681 O O . VAL B 1 77 ? -0.095 -19.859 -14.109 1 98.62 77 VAL B O 1
ATOM 1684 N N . PRO B 1 78 ? 1.835 -19.344 -15.102 1 98.25 78 PRO B N 1
ATOM 1685 C CA . PRO B 1 78 ? 1.295 -19.375 -16.469 1 98.25 78 PRO B CA 1
ATOM 1686 C C . PRO B 1 78 ? 0.486 -20.641 -16.75 1 98.25 78 PRO B C 1
ATOM 1688 O O . PRO B 1 78 ? -0.617 -20.562 -17.297 1 98.25 78 PRO B O 1
ATOM 1691 N N . ALA B 1 79 ? 0.893 -21.766 -16.312 1 97.31 79 ALA B N 1
ATOM 1692 C CA . ALA B 1 79 ? 0.25 -23.047 -16.594 1 97.31 79 ALA B CA 1
ATOM 1693 C C . ALA B 1 79 ? -1.135 -23.125 -15.961 1 97.31 79 ALA B C 1
ATOM 1695 O O . ALA B 1 79 ? -1.941 -23.984 -16.312 1 97.31 79 ALA B O 1
ATOM 1696 N N . TYR B 1 80 ? -1.428 -22.234 -15.07 1 98.25 80 TYR B N 1
ATOM 1697 C CA . TYR B 1 80 ? -2.678 -22.281 -14.32 1 98.25 80 TYR B CA 1
ATOM 1698 C C . TYR B 1 80 ? -3.545 -21.062 -14.609 1 98.25 80 TYR B C 1
ATOM 1700 O O . TYR B 1 80 ? -4.586 -20.875 -13.984 1 98.25 80 TYR B O 1
ATOM 1708 N N . GLN B 1 81 ? -3.168 -20.203 -15.516 1 97.62 81 GLN B N 1
ATOM 1709 C CA . GLN B 1 81 ? -3.924 -19 -15.844 1 97.62 81 GLN B CA 1
ATOM 1710 C C . GLN B 1 81 ? -5.156 -19.328 -16.688 1 97.62 81 GLN B C 1
ATOM 1712 O O . GLN B 1 81 ? -5.254 -20.422 -17.25 1 97.62 81 GLN B O 1
ATOM 1717 N N . GLY B 1 82 ? -6.1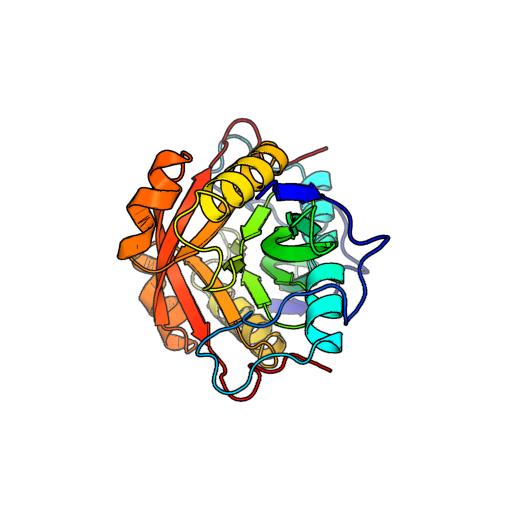05 -18.391 -16.641 1 96.38 82 GLY B N 1
ATOM 1718 C CA . GLY B 1 82 ? -7.309 -18.562 -17.438 1 96.38 82 GLY B CA 1
ATOM 1719 C C . GLY B 1 82 ? -8.305 -19.531 -16.828 1 96.38 82 GLY B C 1
ATOM 1720 O O . GLY B 1 82 ? -9.203 -20.016 -17.516 1 96.38 82 GLY B O 1
ATOM 1721 N N . GLN B 1 83 ? -8.109 -19.844 -15.594 1 97.19 83 GLN B N 1
ATOM 1722 C CA . GLN B 1 83 ? -8.953 -20.828 -14.938 1 97.19 83 GLN B CA 1
ATOM 1723 C C . GLN B 1 83 ? -9.742 -20.219 -13.789 1 97.19 83 GLN B C 1
ATOM 1725 O O . GLN B 1 83 ? -10.328 -20.938 -12.977 1 97.19 83 GLN B O 1
ATOM 1730 N N . GLY B 1 84 ? -9.695 -18.906 -13.664 1 97.56 84 GLY B N 1
ATOM 1731 C CA . GLY B 1 84 ? -10.477 -18.219 -12.641 1 97.56 84 GLY B CA 1
ATOM 1732 C C . GLY B 1 84 ? -9.75 -18.094 -11.312 1 97.56 84 GLY B C 1
ATOM 1733 O O . GLY B 1 84 ? -10.281 -17.516 -10.359 1 97.56 84 GLY B O 1
ATOM 1734 N N . ILE B 1 85 ? -8.562 -18.594 -11.211 1 98.62 85 ILE B N 1
ATOM 1735 C CA . ILE B 1 85 ? -7.812 -18.625 -9.961 1 98.62 85 ILE B CA 1
ATOM 1736 C C . ILE B 1 85 ? -7.527 -17.188 -9.5 1 98.62 85 ILE B C 1
ATOM 1738 O O . ILE B 1 85 ? -7.738 -16.859 -8.336 1 98.62 85 ILE B O 1
ATOM 1742 N N . GLY B 1 86 ? -7.047 -16.328 -10.43 1 98.56 86 GLY B N 1
ATOM 1743 C CA . GLY B 1 86 ? -6.781 -14.93 -10.086 1 98.56 86 GLY B CA 1
ATOM 1744 C C . GLY B 1 86 ? -8.008 -14.203 -9.578 1 98.56 86 GLY B C 1
ATOM 1745 O O . GLY B 1 86 ? -7.93 -13.438 -8.609 1 98.56 86 GLY B O 1
ATOM 1746 N N . ARG B 1 87 ? -9.094 -14.453 -10.227 1 98.31 87 ARG B N 1
ATOM 1747 C CA . ARG B 1 87 ? -10.352 -13.828 -9.828 1 98.31 87 ARG B CA 1
ATOM 1748 C C . ARG B 1 87 ? -10.734 -14.242 -8.414 1 98.31 87 ARG B C 1
ATOM 1750 O O . ARG B 1 87 ? -11.164 -13.406 -7.613 1 98.31 87 ARG B O 1
ATOM 1757 N N . GLU B 1 88 ? -10.633 -15.469 -8.141 1 98.69 88 GLU B N 1
ATOM 1758 C CA . GLU B 1 88 ? -11 -15.969 -6.82 1 98.69 88 GLU B CA 1
ATOM 1759 C C . GLU B 1 88 ? -10.047 -15.453 -5.746 1 98.69 88 GLU B C 1
ATOM 1761 O O . GLU B 1 88 ? -10.477 -15.086 -4.648 1 98.69 88 GLU B O 1
ATOM 1766 N N . LEU B 1 89 ? -8.742 -15.406 -6.016 1 98.88 89 LEU B N 1
ATOM 1767 C CA . LEU B 1 89 ? -7.766 -14.82 -5.105 1 98.88 89 LEU B CA 1
ATOM 1768 C C . LEU B 1 89 ? -8.125 -13.375 -4.773 1 98.88 89 LEU B C 1
ATOM 1770 O O . LEU B 1 89 ? -8.18 -13 -3.6 1 98.88 89 LEU B O 1
ATOM 1774 N N . ALA B 1 90 ? -8.406 -12.609 -5.805 1 98.75 90 ALA B N 1
ATOM 1775 C CA . ALA B 1 90 ? -8.773 -11.203 -5.625 1 98.75 90 ALA B CA 1
ATOM 1776 C C . ALA B 1 90 ? -10.047 -11.078 -4.805 1 98.75 90 ALA B C 1
ATOM 1778 O O . ALA B 1 90 ? -10.117 -10.273 -3.871 1 98.75 90 ALA B O 1
ATOM 1779 N N . ARG B 1 91 ? -11.023 -11.828 -5.188 1 98.56 91 ARG B N 1
ATOM 1780 C CA . ARG B 1 91 ? -12.305 -11.773 -4.5 1 98.56 91 ARG B CA 1
ATOM 1781 C C . ARG B 1 91 ? -12.141 -12.047 -3.01 1 98.56 91 ARG B C 1
ATOM 1783 O O . ARG B 1 91 ? -12.664 -11.305 -2.176 1 98.56 91 ARG B O 1
ATOM 1790 N N . GLN B 1 92 ? -11.461 -13.125 -2.674 1 98.81 92 GLN B N 1
ATOM 1791 C CA . GLN B 1 92 ? -11.289 -13.516 -1.276 1 98.81 92 GLN B CA 1
ATOM 1792 C C . GLN B 1 92 ? -10.484 -12.469 -0.515 1 98.81 92 GLN B C 1
ATOM 1794 O O . GLN B 1 92 ? -10.812 -12.133 0.625 1 98.81 92 GLN B O 1
ATOM 1799 N N . LEU B 1 93 ? -9.383 -11.961 -1.111 1 98.88 93 LEU B N 1
ATOM 1800 C CA . LEU B 1 93 ? -8.594 -10.953 -0.423 1 98.88 93 LEU B CA 1
ATOM 1801 C C . LEU B 1 93 ? -9.398 -9.68 -0.209 1 98.88 93 LEU B C 1
ATOM 1803 O O . LEU B 1 93 ? -9.391 -9.109 0.884 1 98.88 93 LEU B O 1
ATOM 1807 N N . LEU B 1 94 ? -10.109 -9.219 -1.243 1 98.75 94 LEU B N 1
ATOM 1808 C CA . LEU B 1 94 ? -10.883 -7.988 -1.14 1 98.75 94 LEU B CA 1
ATOM 1809 C C . LEU B 1 94 ? -11.969 -8.117 -0.075 1 98.75 94 LEU B C 1
ATOM 1811 O O . LEU B 1 94 ? -12.305 -7.141 0.601 1 98.75 94 LEU B O 1
ATOM 1815 N N . LYS B 1 95 ? -12.5 -9.297 0.042 1 98.5 95 LYS B N 1
ATOM 1816 C CA . LYS B 1 95 ? -13.461 -9.531 1.117 1 98.5 95 LYS B CA 1
ATOM 1817 C C . LYS B 1 95 ? -12.812 -9.344 2.484 1 98.5 95 LYS B C 1
ATOM 1819 O O . LYS B 1 95 ? -13.414 -8.758 3.389 1 98.5 95 LYS B O 1
ATOM 1824 N N . ARG B 1 96 ? -11.617 -9.812 2.684 1 98.38 96 ARG B N 1
ATOM 1825 C CA . ARG B 1 96 ? -10.891 -9.664 3.938 1 98.38 96 ARG B CA 1
ATOM 1826 C C . ARG B 1 96 ? -10.562 -8.203 4.219 1 98.38 96 ARG B C 1
ATOM 1828 O O . ARG B 1 96 ? -10.312 -7.828 5.363 1 98.38 96 ARG B O 1
ATOM 1835 N N . LEU B 1 97 ? -10.555 -7.395 3.197 1 98.62 97 LEU B N 1
ATOM 1836 C CA . LEU B 1 97 ? -10.156 -6 3.336 1 98.62 97 LEU B CA 1
ATOM 1837 C C . LEU B 1 97 ? -11.383 -5.094 3.434 1 98.62 97 LEU B C 1
ATOM 1839 O O . LEU B 1 97 ? -11.258 -3.869 3.371 1 98.62 97 LEU B O 1
ATOM 1843 N N . ASP B 1 98 ? -12.523 -5.672 3.625 1 97.62 98 ASP B N 1
ATOM 1844 C CA . ASP B 1 98 ? -13.797 -4.961 3.539 1 97.62 98 ASP B CA 1
ATOM 1845 C C . ASP B 1 98 ? -13.898 -3.889 4.621 1 97.62 98 ASP B C 1
ATOM 1847 O O . ASP B 1 98 ? -14.617 -2.898 4.453 1 97.62 98 ASP B O 1
ATOM 1851 N N . ALA B 1 99 ? -13.172 -4.035 5.68 1 98 99 ALA B N 1
ATOM 1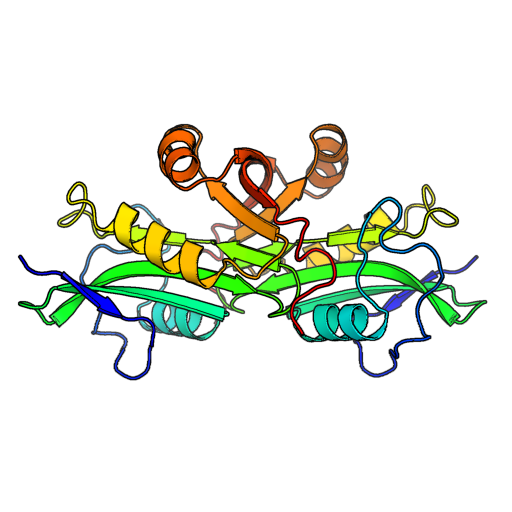852 C CA . ALA B 1 99 ? -13.32 -3.123 6.812 1 98 99 ALA B CA 1
ATOM 1853 C C . ALA B 1 99 ? -12.469 -1.869 6.617 1 98 99 ALA B C 1
ATOM 1855 O O . ALA B 1 99 ? -12.641 -0.881 7.336 1 98 99 ALA B O 1
ATOM 1856 N N . TYR B 1 100 ? -11.547 -1.872 5.719 1 98.75 100 TYR B N 1
ATOM 1857 C CA . TYR B 1 100 ? -10.664 -0.724 5.531 1 98.75 100 TYR B CA 1
ATOM 1858 C C . TYR B 1 100 ? -11.383 0.396 4.785 1 98.75 100 TYR B C 1
ATOM 1860 O O . TYR B 1 100 ? -12.188 0.136 3.887 1 98.75 100 TYR B O 1
ATOM 1868 N N . TYR B 1 101 ? -11.07 1.609 5.133 1 98.62 101 TYR B N 1
ATOM 1869 C CA . TYR B 1 101 ? -11.602 2.766 4.418 1 98.62 101 TYR B CA 1
ATOM 1870 C C . TYR B 1 101 ? -11.039 2.832 3 1 98.62 101 TYR B C 1
ATOM 1872 O O . TYR B 1 101 ? -11.781 3.051 2.043 1 98.62 101 TYR B O 1
ATOM 1880 N N . MET B 1 102 ? -9.727 2.641 2.879 1 98.75 102 MET B N 1
ATOM 1881 C CA . MET B 1 102 ? -9.039 2.773 1.598 1 98.75 102 MET B CA 1
ATOM 1882 C C . MET B 1 102 ? -8.398 1.451 1.185 1 98.75 102 MET B C 1
ATOM 1884 O O . MET B 1 102 ? -7.562 0.906 1.912 1 98.75 102 MET B O 1
ATOM 1888 N N . VAL B 1 103 ? -8.75 0.936 0.037 1 98.94 103 VAL B N 1
ATOM 1889 C CA . VAL B 1 103 ? -8.078 -0.184 -0.616 1 98.94 103 VAL B CA 1
ATOM 1890 C C . VAL B 1 103 ? -7.664 0.217 -2.029 1 98.94 103 VAL B C 1
ATOM 1892 O O . VAL B 1 103 ? -8.508 0.586 -2.852 1 98.94 103 VAL B O 1
ATOM 1895 N N . ASP B 1 104 ? -6.379 0.121 -2.268 1 98.94 104 ASP B N 1
ATOM 1896 C CA . ASP B 1 104 ? -5.844 0.628 -3.527 1 98.94 104 ASP B CA 1
ATOM 1897 C C . ASP B 1 104 ? -4.945 -0.409 -4.199 1 98.94 104 ASP B C 1
ATOM 1899 O O . ASP B 1 104 ? -4.445 -1.324 -3.541 1 98.94 104 ASP B O 1
ATOM 1903 N N . LEU B 1 105 ? -4.734 -0.344 -5.457 1 98.94 105 LEU B N 1
ATOM 1904 C CA . LEU B 1 105 ? -3.73 -1.077 -6.223 1 98.94 105 LEU B CA 1
ATOM 1905 C C . LEU B 1 105 ? -3.414 -0.361 -7.531 1 98.94 105 LEU B C 1
ATOM 1907 O O . LEU B 1 105 ? -4.191 0.483 -7.984 1 98.94 105 LEU B O 1
ATOM 1911 N N . MET B 1 106 ? -2.24 -0.649 -8.047 1 98.75 106 MET B N 1
ATOM 1912 C CA . MET B 1 106 ? -1.88 -0.236 -9.398 1 98.75 106 MET B CA 1
ATOM 1913 C C . MET B 1 106 ? -2.047 -1.39 -10.383 1 98.75 106 MET B C 1
ATOM 1915 O O . MET B 1 106 ? -1.776 -2.543 -10.039 1 98.75 106 MET B O 1
ATOM 1919 N N . CYS B 1 107 ? -2.473 -1.085 -11.531 1 97.88 107 CYS B N 1
ATOM 1920 C CA . CYS B 1 107 ? -2.584 -2.107 -12.57 1 97.88 107 CYS B CA 1
ATOM 1921 C C . CYS B 1 107 ? -2.57 -1.48 -13.961 1 97.88 107 CYS B C 1
ATOM 1923 O O . CYS B 1 107 ? -2.801 -0.279 -14.102 1 97.88 107 CYS B O 1
ATOM 1925 N N . ASP B 1 108 ? -2.279 -2.305 -14.969 1 96.44 108 ASP B N 1
ATOM 1926 C CA . ASP B 1 108 ? -2.387 -1.86 -16.359 1 96.44 108 ASP B CA 1
ATOM 1927 C C . ASP B 1 108 ? -3.844 -1.633 -16.75 1 96.44 108 ASP B C 1
ATOM 1929 O O . ASP B 1 108 ? -4.746 -2.264 -16.188 1 96.44 108 ASP B O 1
ATOM 1933 N N . PRO B 1 109 ? -4.055 -0.775 -17.719 1 96.5 109 PRO B N 1
ATOM 1934 C CA . PRO B 1 109 ? -5.422 -0.464 -18.141 1 96.5 109 PRO B CA 1
ATOM 1935 C C . PRO B 1 109 ? -6.215 -1.708 -18.531 1 96.5 109 PRO B C 1
ATOM 1937 O O . PRO B 1 109 ? -7.426 -1.769 -18.312 1 96.5 109 PRO B O 1
ATOM 1940 N N . GLU B 1 110 ? -5.574 -2.688 -19.062 1 96.12 110 GLU B N 1
ATOM 1941 C CA . GLU B 1 110 ? -6.246 -3.895 -19.547 1 96.12 110 GLU B CA 1
ATOM 1942 C C . GLU B 1 110 ? -6.84 -4.688 -18.375 1 96.12 110 GLU B C 1
ATOM 1944 O O . GLU B 1 110 ? -7.715 -5.531 -18.578 1 96.12 110 GLU B O 1
ATOM 1949 N N . LEU B 1 111 ? -6.367 -4.41 -17.188 1 96.44 111 LEU B N 1
ATOM 1950 C CA . LEU B 1 111 ? -6.824 -5.152 -16.016 1 96.44 111 LEU B CA 1
ATOM 1951 C C . LEU B 1 111 ? -7.898 -4.375 -15.266 1 96.44 111 LEU B C 1
ATOM 1953 O O . LEU B 1 111 ? -8.438 -4.855 -14.273 1 96.44 111 LEU B O 1
ATOM 1957 N N . GLU B 1 112 ? -8.297 -3.193 -15.711 1 97.5 112 GLU B N 1
ATOM 1958 C CA . GLU B 1 112 ? -9.266 -2.355 -15.016 1 97.5 112 GLU B CA 1
ATOM 1959 C C . GLU B 1 112 ? -10.625 -3.051 -14.914 1 97.5 112 GLU B C 1
ATOM 1961 O O . GLU B 1 112 ? -11.266 -3.016 -13.859 1 97.5 112 GLU B O 1
ATOM 1966 N N . SER B 1 113 ? -11.023 -3.672 -16.016 1 97.19 113 SER B N 1
ATOM 1967 C CA . SER B 1 113 ? -12.312 -4.344 -16.016 1 97.19 113 SER B CA 1
ATOM 1968 C C . SER B 1 113 ? -12.344 -5.496 -15.016 1 97.19 113 SER B C 1
ATOM 1970 O O . SER B 1 113 ? -13.383 -5.781 -14.422 1 97.19 113 SER B O 1
ATOM 1972 N N . PHE B 1 114 ? -11.234 -6.145 -14.961 1 97.56 114 PHE B N 1
ATOM 1973 C CA . PHE B 1 114 ? -11.094 -7.238 -14.008 1 97.56 114 PHE B CA 1
ATOM 1974 C C . PHE B 1 114 ? -11.414 -6.77 -12.594 1 97.56 114 PHE B C 1
ATOM 1976 O O . PHE B 1 114 ? -12.234 -7.379 -11.898 1 97.56 114 PHE B O 1
ATOM 1983 N N . TYR B 1 115 ? -10.875 -5.656 -12.102 1 98.31 115 TYR B N 1
ATOM 1984 C CA . TYR B 1 115 ? -11.055 -5.168 -10.734 1 98.31 115 TYR B CA 1
ATOM 1985 C C . TYR B 1 115 ? -12.359 -4.391 -10.602 1 98.31 115 TYR B C 1
ATOM 1987 O O . TYR B 1 115 ? -12.938 -4.332 -9.516 1 98.31 115 TYR B O 1
ATOM 1995 N N . ALA B 1 116 ? -12.852 -3.787 -11.695 1 98.25 116 ALA B N 1
ATOM 1996 C CA . ALA B 1 116 ? -14.156 -3.125 -11.68 1 98.25 116 ALA B CA 1
ATOM 1997 C C . ALA B 1 116 ? -15.266 -4.102 -11.305 1 98.25 116 ALA B C 1
ATOM 1999 O O . ALA B 1 116 ? -16.172 -3.756 -10.555 1 98.25 116 ALA B O 1
ATOM 2000 N N . ARG B 1 117 ? -15.133 -5.309 -11.805 1 96.94 117 ARG B N 1
ATOM 2001 C CA . ARG B 1 117 ? -16.109 -6.352 -11.508 1 96.94 117 ARG B CA 1
ATOM 2002 C C . ARG B 1 117 ? -16.078 -6.723 -10.023 1 96.94 117 ARG B C 1
ATOM 2004 O O . ARG B 1 117 ? -17.016 -7.359 -9.523 1 96.94 117 ARG B O 1
ATOM 2011 N N . GLN B 1 118 ? -15.016 -6.352 -9.406 1 95.69 118 GLN B N 1
ATOM 2012 C CA . GLN B 1 118 ? -14.875 -6.637 -7.984 1 95.69 118 GLN B CA 1
ATOM 2013 C C . GLN B 1 118 ? -15.195 -5.406 -7.145 1 95.69 118 GLN B C 1
ATOM 2015 O O . GLN B 1 118 ? -14.852 -5.352 -5.961 1 95.69 118 GLN B O 1
ATOM 2020 N N . GLY B 1 119 ? -15.742 -4.383 -7.727 1 96.88 119 GLY B N 1
ATOM 2021 C CA . GLY B 1 119 ? -16.266 -3.238 -7.004 1 96.88 119 GLY B CA 1
ATOM 2022 C C . GLY B 1 119 ? -15.266 -2.105 -6.871 1 96.88 119 GLY B C 1
ATOM 2023 O O . GLY B 1 119 ? -15.492 -1.157 -6.113 1 96.88 119 GLY B O 1
ATOM 2024 N N . MET B 1 120 ? -14.203 -2.188 -7.578 1 98.62 120 MET B N 1
ATOM 2025 C CA . MET B 1 120 ? -13.227 -1.098 -7.531 1 98.62 120 MET B CA 1
ATOM 2026 C C . MET B 1 120 ? -13.453 -0.122 -8.68 1 98.62 120 MET B C 1
ATOM 2028 O O . MET B 1 120 ? -14.117 -0.456 -9.664 1 98.62 120 MET B O 1
ATOM 2032 N N . ARG B 1 121 ? -12.883 1.032 -8.523 1 98.5 121 ARG B N 1
ATOM 2033 C CA . ARG B 1 121 ? -13.023 2.084 -9.531 1 98.5 121 ARG B CA 1
ATOM 2034 C C . ARG B 1 121 ? -11.664 2.549 -10.031 1 98.5 121 ARG B C 1
ATOM 2036 O O . ARG B 1 121 ? -10.688 2.584 -9.273 1 98.5 121 ARG B O 1
ATOM 2043 N N . PRO B 1 122 ? -11.656 2.941 -11.273 1 98.12 122 PRO B N 1
ATOM 2044 C CA . PRO B 1 122 ? -10.383 3.441 -11.781 1 98.12 122 PRO B CA 1
ATOM 2045 C C . PRO B 1 122 ? -9.922 4.719 -11.078 1 98.12 122 PRO B C 1
ATOM 2047 O O . PRO B 1 122 ? -10.75 5.547 -10.695 1 98.12 122 PRO B O 1
ATOM 2050 N N . ALA B 1 123 ? -8.68 4.836 -10.914 1 98.06 123 ALA B N 1
ATOM 2051 C CA . ALA B 1 123 ? -8.055 6.023 -10.344 1 98.06 123 ALA B CA 1
ATOM 2052 C C . ALA B 1 123 ? -6.652 6.238 -10.914 1 98.06 123 ALA B C 1
ATOM 2054 O O . ALA B 1 123 ? -6.121 5.371 -11.609 1 98.06 123 ALA B O 1
ATOM 2055 N N . ASN B 1 124 ? -6.125 7.402 -10.641 1 97.75 124 ASN B N 1
ATOM 2056 C CA . ASN B 1 124 ? -4.766 7.738 -11.062 1 97.75 124 ASN B CA 1
ATOM 2057 C C . ASN B 1 124 ? -3.766 7.547 -9.922 1 97.75 124 ASN B C 1
ATOM 2059 O O . ASN B 1 124 ? -4.133 7.629 -8.75 1 97.75 124 ASN B O 1
ATOM 2063 N N . GLY B 1 125 ? -2.617 7.25 -10.359 1 98.5 125 GLY B N 1
ATOM 2064 C CA . GLY B 1 125 ? -1.55 7.148 -9.383 1 98.5 125 GLY B CA 1
ATOM 2065 C C . GLY B 1 125 ? -0.172 7.395 -9.969 1 98.5 125 GLY B C 1
ATOM 2066 O O . GLY B 1 125 ? -0.048 7.816 -11.117 1 98.5 125 GLY B O 1
ATOM 2067 N N . MET B 1 126 ? 0.809 7.363 -9.148 1 98.81 126 MET B N 1
ATOM 2068 C CA . MET B 1 126 ? 2.219 7.512 -9.5 1 98.81 126 MET B CA 1
ATOM 2069 C C . MET B 1 126 ? 3.029 6.316 -9.016 1 98.81 126 MET B C 1
ATOM 2071 O O . MET B 1 126 ? 2.707 5.723 -7.984 1 98.81 126 MET B O 1
ATOM 2075 N N . THR B 1 127 ? 4.078 5.961 -9.812 1 98.88 127 THR B N 1
ATOM 2076 C CA . THR B 1 127 ? 4.883 4.797 -9.461 1 98.88 127 THR B CA 1
ATOM 2077 C C . THR B 1 127 ? 6.367 5.078 -9.68 1 98.88 127 THR B C 1
ATOM 2079 O O . THR B 1 127 ? 6.727 5.945 -10.477 1 98.88 127 THR B O 1
ATOM 2082 N N . ARG B 1 128 ? 7.172 4.465 -8.945 1 98.69 128 ARG B N 1
ATOM 2083 C CA . ARG B 1 128 ? 8.609 4.34 -9.156 1 98.69 128 ARG B CA 1
ATOM 2084 C C . ARG B 1 128 ? 9.039 2.875 -9.164 1 98.69 128 ARG B C 1
ATOM 2086 O O . ARG B 1 128 ? 8.703 2.121 -8.25 1 98.69 128 ARG B O 1
ATOM 2093 N N . ARG B 1 129 ? 9.773 2.426 -10.195 1 98.19 129 ARG B N 1
ATOM 2094 C CA . ARG B 1 129 ? 10.32 1.08 -10.336 1 98.19 129 ARG B CA 1
ATOM 2095 C C . ARG B 1 129 ? 11.844 1.109 -10.391 1 98.19 129 ARG B C 1
ATOM 2097 O O . ARG B 1 129 ? 12.422 1.709 -11.297 1 98.19 129 ARG B O 1
ATOM 2104 N N . ASN B 1 130 ? 12.43 0.499 -9.406 1 97.31 130 ASN B N 1
ATOM 2105 C CA . ASN B 1 130 ? 13.883 0.349 -9.367 1 97.31 130 ASN B CA 1
ATOM 2106 C C . ASN B 1 130 ? 14.305 -1.064 -9.75 1 97.31 130 ASN B C 1
ATOM 2108 O O . ASN B 1 130 ? 14.5 -1.917 -8.883 1 97.31 130 ASN B O 1
ATOM 2112 N N . TYR B 1 131 ? 14.578 -1.289 -10.953 1 96.31 131 TYR B N 1
ATOM 2113 C CA . TYR B 1 131 ? 14.805 -2.627 -11.492 1 96.31 131 TYR B CA 1
ATOM 2114 C C . TYR B 1 131 ? 16.062 -3.246 -10.898 1 96.31 131 TYR B C 1
ATOM 2116 O O . TYR B 1 131 ? 16.172 -4.469 -10.789 1 96.31 131 TYR B O 1
ATOM 2124 N N . LYS B 1 132 ? 16.984 -2.402 -10.469 1 95.62 132 LYS B N 1
ATOM 2125 C CA . LYS B 1 132 ? 18.203 -2.908 -9.836 1 95.62 132 LYS B CA 1
ATOM 2126 C C . LYS B 1 132 ? 17.875 -3.627 -8.523 1 95.62 132 LYS B C 1
ATOM 2128 O O . LYS B 1 132 ? 18.641 -4.48 -8.078 1 95.62 132 LYS B O 1
ATOM 2133 N N . ASN B 1 133 ? 16.688 -3.311 -7.961 1 97.62 133 ASN B N 1
ATOM 2134 C CA . ASN B 1 133 ? 16.297 -3.873 -6.672 1 97.62 133 ASN B CA 1
ATOM 2135 C C . ASN B 1 133 ? 15.141 -4.855 -6.816 1 97.62 133 ASN B C 1
ATOM 2137 O O . ASN B 1 133 ? 14.469 -5.176 -5.836 1 97.62 133 ASN B O 1
ATOM 2141 N N . GLN B 1 134 ? 14.906 -5.391 -8.016 1 97.94 134 GLN B N 1
ATOM 2142 C CA . GLN B 1 134 ? 13.742 -6.234 -8.297 1 97.94 134 GLN B CA 1
ATOM 2143 C C . GLN B 1 134 ? 13.875 -7.59 -7.609 1 97.94 134 GLN B C 1
ATOM 2145 O O . GLN B 1 134 ? 12.883 -8.297 -7.43 1 97.94 134 GLN B O 1
ATOM 2150 N N . LYS B 1 135 ? 15.094 -7.984 -7.176 1 97.25 135 LYS B N 1
ATOM 2151 C CA . LYS B 1 135 ? 15.305 -9.234 -6.445 1 97.25 135 LYS B CA 1
ATOM 2152 C C . LYS B 1 135 ? 14.852 -9.102 -4.996 1 97.25 135 LYS B C 1
ATOM 2154 O O . LYS B 1 135 ? 14.703 -10.109 -4.293 1 97.25 135 LYS B O 1
ATOM 2159 N N . GLY B 1 136 ? 14.633 -7.898 -4.539 1 97.44 136 GLY B N 1
ATOM 2160 C CA . GLY B 1 136 ? 14.188 -7.648 -3.178 1 97.44 136 GLY B CA 1
ATOM 2161 C C . GLY B 1 136 ? 15.305 -7.215 -2.25 1 97.44 136 GLY B C 1
ATOM 2162 O O . GLY B 1 136 ? 16.469 -7.531 -2.49 1 97.44 136 GLY B O 1
ATOM 2163 N N . ILE B 1 137 ? 14.922 -6.48 -1.193 1 93.12 137 ILE B N 1
ATOM 2164 C CA . ILE B 1 137 ? 15.844 -6.078 -0.14 1 93.12 137 ILE B CA 1
ATOM 2165 C C . ILE B 1 137 ? 16.266 -7.297 0.679 1 93.12 137 ILE B C 1
ATOM 2167 O O . ILE B 1 137 ? 15.422 -8.133 1.021 1 93.12 137 ILE B O 1
ATOM 2171 N N . SER B 1 138 ? 17.578 -7.438 0.995 1 83.94 138 SER B N 1
ATOM 2172 C CA . SER B 1 138 ? 18.109 -8.555 1.766 1 83.94 138 SER B CA 1
ATOM 2173 C C . SER B 1 138 ? 17.906 -8.344 3.262 1 83.94 138 SER B C 1
ATOM 2175 O O . SER B 1 138 ? 17.891 -7.203 3.734 1 83.94 138 SER B O 1
#

Organism: Saccharibacillus brassicae (NCBI:txid2583377)